Protein AF-A0A957R8F9-F1 (afdb_monomer)

Secondary structure (DSSP, 8-state):
--S-EEEE--GGGHHHHHHHHHHHHHTTSSS--GGG-GGGS-HHHHTGGGT-EEEEEEETTEEEEEEEEEESTT-SSEEEEEEEEE-GGGTTSSHHHHHHHHHHHHHHHTT-SEEEEEEETT-HHHHHHHHHTT-EEEEEEEETTTTEEEEEEEEETTSHHHHHHH---SS-----HHHHTSPPP-PPPPHHHHHHHHT-S-----SS---SSPPPHHHHHHHHHHHTTTTS---SS-HHHHHHHHHHH-TT--GGG----SSHHHHHHHHHHHH--TT-EEEE-SSS-HHHHHHHHHHTPEEEE-PPPTTS--

Mean predicted aligned error: 16.19 Å

Radius of gyration: 27.39 Å; Cα contacts (8 Å, |Δi|>4): 373; chains: 1; bounding box: 54×53×80 Å

pLDDT: mean 86.99, std 13.1, range [36.38, 98.25]

Foldseek 3Di:
DPDKDKDFDDPVCLVVLLCQLVVVVVVVDVDDDCVVVPCSNCVCVNAVVVVWTKIFTQGPVGTFWIKIWADDVPDQQEIEIDSTTGHPVCPPVCVSLVRVVVNVLVCVVSNHQKYKYKDWPVPVVVVVSVVVVVWDWDDWDADPPVGTIMTMTMDGCNDVVCVVVNPPPVVPVPDPPLVVPDDDDDDDDDPVRVCVVVVHPDDDPDPPPDDPDDDDPVVVVVCVVCVVPVVDDDPPAPQVVLCVVCVVVPPPDHSVVDDDDPDPLRVLLVVLVVPDALDAEDEDEPPDDCSNVSSCSSRNHHYHYPYDDPPPDD

Structure (mmCIF, N/CA/C/O backbone):
data_AF-A0A957R8F9-F1
#
_entry.id   AF-A0A957R8F9-F1
#
loop_
_atom_site.group_PDB
_atom_site.id
_atom_site.type_symbol
_atom_site.label_atom_id
_atom_site.label_alt_id
_atom_site.label_comp_id
_atom_site.label_asym_id
_atom_site.label_entity_id
_atom_site.label_seq_id
_atom_site.pdbx_PDB_ins_code
_atom_site.Cartn_x
_atom_site.Cartn_y
_atom_site.Cartn_z
_atom_site.occupancy
_atom_site.B_iso_or_equiv
_atom_site.auth_seq_id
_atom_site.auth_comp_id
_atom_site.auth_asym_id
_atom_site.auth_atom_id
_atom_site.pdbx_PDB_model_num
ATOM 1 N N . MET A 1 1 ? -8.308 -14.468 6.071 1.00 49.56 1 MET A N 1
ATOM 2 C CA . MET A 1 1 ? -8.896 -13.454 6.975 1.00 49.56 1 MET A CA 1
ATOM 3 C C . MET A 1 1 ? -10.402 -13.698 7.128 1.00 49.56 1 MET A C 1
ATOM 5 O O . MET A 1 1 ? -11.184 -12.768 7.006 1.00 49.56 1 MET A O 1
ATOM 9 N N . ASN A 1 2 ? -10.832 -14.941 7.378 1.00 50.41 2 ASN A N 1
ATOM 10 C CA . ASN A 1 2 ? -12.263 -15.264 7.438 1.00 50.41 2 ASN A CA 1
ATOM 11 C C . ASN A 1 2 ? -12.700 -15.337 8.910 1.00 50.41 2 ASN A C 1
ATOM 13 O O . ASN A 1 2 ? -12.101 -16.096 9.668 1.00 50.41 2 ASN A O 1
ATOM 17 N N . ASN A 1 3 ? -13.725 -14.545 9.260 1.00 72.62 3 ASN A N 1
ATOM 18 C CA . ASN A 1 3 ? -14.359 -14.331 10.577 1.00 72.62 3 ASN A CA 1
ATOM 19 C C . ASN A 1 3 ? -13.666 -13.374 11.565 1.00 72.62 3 ASN A C 1
ATOM 21 O O . ASN A 1 3 ? -13.431 -13.733 12.713 1.00 72.62 3 ASN A O 1
ATOM 25 N N . LEU A 1 4 ? -13.417 -12.128 11.157 1.00 87.25 4 LEU A N 1
ATOM 26 C CA . LEU A 1 4 ? -13.228 -11.020 12.104 1.00 87.25 4 LEU A CA 1
ATOM 27 C C . LEU A 1 4 ? -14.436 -10.088 12.035 1.00 87.25 4 LEU A C 1
ATOM 29 O O . LEU A 1 4 ? -14.856 -9.733 10.935 1.00 87.25 4 LEU A O 1
ATOM 33 N N . THR A 1 5 ? -14.979 -9.691 13.185 1.00 93.19 5 THR A N 1
ATOM 34 C CA . THR A 1 5 ? -16.122 -8.764 13.253 1.00 93.19 5 THR A CA 1
ATOM 35 C C . THR A 1 5 ? -15.825 -7.644 14.239 1.00 93.19 5 THR A C 1
ATOM 37 O O . THR A 1 5 ? -15.491 -7.916 15.388 1.00 93.19 5 THR A O 1
ATOM 40 N N . ILE A 1 6 ? -15.966 -6.386 13.812 1.00 94.81 6 ILE A N 1
ATOM 41 C CA . ILE A 1 6 ? -16.013 -5.257 14.748 1.00 94.81 6 ILE A CA 1
ATOM 42 C C . ILE A 1 6 ? -17.456 -5.102 15.208 1.00 94.81 6 ILE A C 1
ATOM 44 O O . ILE A 1 6 ? -18.356 -4.976 14.378 1.00 94.81 6 ILE A O 1
ATOM 48 N N . ARG A 1 7 ? -17.675 -5.131 16.521 1.00 94.81 7 ARG A N 1
ATOM 49 C CA . ARG A 1 7 ? -19.004 -5.003 17.126 1.00 94.81 7 ARG A CA 1
ATOM 50 C C . ARG A 1 7 ? -18.962 -4.157 18.401 1.00 94.81 7 ARG A C 1
ATOM 52 O O . ARG A 1 7 ? -17.889 -4.025 18.997 1.00 94.81 7 ARG A O 1
ATOM 59 N N . PRO A 1 8 ? -20.106 -3.612 18.851 1.00 94.38 8 PRO A N 1
ATOM 60 C CA . PRO A 1 8 ? -20.203 -2.983 20.161 1.00 94.38 8 PRO A CA 1
ATOM 61 C C . PRO A 1 8 ? -19.771 -3.928 21.289 1.00 94.38 8 PRO A C 1
ATOM 63 O O . PRO A 1 8 ? -19.980 -5.146 21.225 1.00 94.38 8 PRO A O 1
ATOM 66 N N . PHE A 1 9 ? -19.173 -3.343 22.321 1.00 95.12 9 PHE A N 1
ATOM 67 C CA . PHE A 1 9 ? -18.853 -4.016 23.572 1.00 95.12 9 PHE A CA 1
ATOM 68 C C . PHE A 1 9 ? -20.117 -4.502 24.287 1.00 95.12 9 PHE A C 1
ATOM 70 O O . PHE A 1 9 ? -21.158 -3.844 24.281 1.00 95.12 9 PHE A O 1
ATOM 77 N N . THR A 1 10 ? -19.994 -5.639 24.962 1.00 92.19 10 THR A N 1
ATOM 78 C CA . THR A 1 10 ? -20.985 -6.181 25.893 1.00 92.19 10 THR A CA 1
ATOM 79 C C . THR A 1 10 ? -20.319 -6.475 27.234 1.00 92.19 10 THR A C 1
ATOM 81 O O . THR A 1 10 ? -19.112 -6.695 27.294 1.00 92.19 10 THR A O 1
ATOM 84 N N . SER A 1 11 ? -21.087 -6.567 28.323 1.00 90.06 11 SER A N 1
ATOM 85 C CA . SER A 1 11 ? -20.528 -6.880 29.650 1.00 90.06 11 SER A CA 1
ATOM 86 C C . SER A 1 11 ? -19.766 -8.215 29.703 1.00 90.06 11 SER A C 1
ATOM 88 O O . SER A 1 11 ? -18.936 -8.401 30.587 1.00 90.06 11 SER A O 1
ATOM 90 N N . ALA A 1 12 ? -20.007 -9.130 28.755 1.00 91.94 12 ALA A N 1
ATOM 91 C CA . ALA A 1 12 ? -19.251 -10.376 28.626 1.00 91.94 12 ALA A CA 1
ATOM 92 C C . ALA A 1 12 ? -17.795 -10.158 28.165 1.00 91.94 12 ALA A C 1
ATOM 94 O O . ALA A 1 12 ? -16.941 -11.001 28.427 1.00 91.94 12 ALA A O 1
ATOM 95 N N . ASP A 1 13 ? -17.498 -9.029 27.517 1.00 94.12 13 ASP A N 1
ATOM 96 C CA . ASP A 1 13 ? -16.169 -8.698 26.996 1.00 94.12 13 ASP A CA 1
ATOM 97 C C . ASP A 1 13 ? -15.273 -8.015 28.053 1.00 94.12 13 ASP A C 1
ATOM 99 O O . ASP A 1 13 ? -14.072 -7.862 27.830 1.00 94.12 13 ASP A O 1
ATOM 103 N N . GLN A 1 14 ? -15.833 -7.616 29.205 1.00 93.75 14 GLN A N 1
ATOM 104 C CA . GLN A 1 14 ? -15.180 -6.798 30.240 1.00 93.75 14 GLN A CA 1
ATOM 105 C C . GLN A 1 14 ? -13.795 -7.324 30.638 1.00 93.75 14 GLN A C 1
ATOM 107 O O . GLN A 1 14 ? -12.809 -6.591 30.578 1.00 93.75 14 GLN A O 1
ATOM 112 N N . THR A 1 15 ? -13.707 -8.603 31.011 1.00 93.69 15 THR A N 1
ATOM 113 C CA . THR A 1 15 ? -12.442 -9.224 31.429 1.00 93.69 15 THR A CA 1
ATOM 114 C C . THR A 1 15 ? -11.432 -9.269 30.283 1.00 93.69 15 THR A C 1
ATOM 116 O O . THR A 1 15 ? -10.284 -8.876 30.466 1.00 93.69 15 THR A O 1
ATOM 119 N N . ALA A 1 16 ? -11.864 -9.676 29.085 1.00 95.75 16 ALA A N 1
ATOM 120 C CA . ALA A 1 16 ? -10.978 -9.822 27.932 1.00 95.75 16 ALA A CA 1
ATOM 121 C C . ALA A 1 16 ? -10.402 -8.476 27.466 1.00 95.75 16 ALA A C 1
ATOM 123 O O . ALA A 1 16 ? -9.224 -8.389 27.123 1.00 95.75 16 ALA A O 1
ATOM 124 N N . VAL A 1 17 ? -11.209 -7.410 27.480 1.00 95.81 17 VAL A N 1
ATOM 125 C CA . VAL A 1 17 ? -10.746 -6.060 27.132 1.00 95.81 17 VAL A CA 1
ATOM 126 C C . VAL A 1 17 ? -9.805 -5.508 28.201 1.00 95.81 17 VAL A C 1
ATOM 128 O O . VAL A 1 17 ? -8.765 -4.948 27.856 1.00 95.81 17 VAL A O 1
ATOM 131 N N . PHE A 1 18 ? -10.126 -5.694 29.485 1.00 92.19 18 PHE A N 1
ATOM 132 C CA . PHE A 1 18 ? -9.253 -5.269 30.579 1.00 92.19 18 PHE A CA 1
ATOM 133 C C . PHE A 1 18 ? -7.862 -5.909 30.468 1.00 92.19 18 PHE A C 1
ATOM 135 O O . PHE A 1 18 ? -6.848 -5.218 30.576 1.00 92.19 18 PHE A O 1
ATOM 142 N N . GLU A 1 19 ? -7.801 -7.215 30.206 1.00 91.88 19 GLU A N 1
ATOM 143 C CA . GLU A 1 19 ? -6.542 -7.937 30.005 1.00 91.88 19 GLU A CA 1
ATOM 144 C C . GLU A 1 19 ? -5.806 -7.470 28.744 1.00 91.88 19 GLU A C 1
ATOM 146 O O . GLU A 1 19 ? -4.603 -7.216 28.799 1.00 91.88 19 GLU A O 1
ATOM 151 N N . LEU A 1 20 ? -6.520 -7.295 27.626 1.00 93.44 20 LEU A N 1
ATOM 152 C CA . LEU A 1 20 ? -5.958 -6.831 26.356 1.00 93.44 20 LEU A CA 1
ATOM 153 C C . LEU A 1 20 ? -5.260 -5.471 26.494 1.00 93.44 20 LEU A C 1
ATOM 155 O O . LEU A 1 20 ? -4.114 -5.316 26.065 1.00 93.44 20 LEU A O 1
ATOM 159 N N . VAL A 1 21 ? -5.948 -4.486 27.075 1.00 90.25 21 VAL A N 1
ATOM 160 C CA . VAL A 1 21 ? -5.424 -3.119 27.192 1.00 90.25 21 VAL A CA 1
ATOM 161 C C . VAL A 1 21 ? -4.256 -3.079 28.180 1.00 90.25 21 VAL A C 1
ATOM 163 O O . VAL A 1 21 ? -3.216 -2.497 27.871 1.00 90.25 21 VAL A O 1
ATOM 166 N N . ASN A 1 22 ? -4.366 -3.761 29.325 1.00 86.81 22 ASN A N 1
ATOM 167 C CA . ASN A 1 22 ? -3.279 -3.811 30.306 1.00 86.81 22 ASN A CA 1
ATOM 168 C C . ASN A 1 22 ? -2.051 -4.573 29.796 1.00 86.81 22 ASN A C 1
ATOM 170 O O . ASN A 1 22 ? -0.929 -4.166 30.090 1.00 86.81 22 ASN A O 1
ATOM 174 N N . ALA A 1 23 ? -2.226 -5.631 28.998 1.00 85.81 23 ALA A N 1
ATOM 175 C CA . ALA A 1 23 ? -1.108 -6.317 28.354 1.00 85.81 23 ALA A CA 1
ATOM 176 C C . ALA A 1 23 ? -0.367 -5.390 27.375 1.00 85.81 23 ALA A C 1
ATOM 178 O O . ALA A 1 23 ? 0.863 -5.369 27.364 1.00 85.81 23 ALA A O 1
ATOM 179 N N . GLY A 1 24 ? -1.099 -4.581 26.600 1.00 80.44 24 GLY A N 1
ATOM 180 C CA . GLY A 1 24 ? -0.510 -3.568 25.718 1.00 80.44 24 GLY A CA 1
ATOM 181 C C . GLY A 1 24 ? 0.260 -2.485 26.482 1.00 80.44 24 GLY A C 1
ATOM 182 O O . GLY A 1 24 ? 1.358 -2.105 26.075 1.00 80.44 24 GLY A O 1
ATOM 183 N N . LEU A 1 25 ? -0.274 -2.031 27.620 1.00 77.12 25 LEU A N 1
ATOM 184 C CA . LEU A 1 25 ? 0.410 -1.085 28.506 1.00 77.12 25 LEU A CA 1
ATOM 185 C C . LEU A 1 25 ? 1.650 -1.710 29.170 1.00 77.12 25 LEU A C 1
ATOM 187 O O . LEU A 1 25 ? 2.687 -1.060 29.255 1.00 77.12 25 LEU A O 1
ATOM 191 N N . GLY A 1 26 ? 1.580 -2.977 29.586 1.00 67.56 26 GLY A N 1
ATOM 192 C CA . GLY A 1 26 ? 2.671 -3.691 30.264 1.00 67.56 26 GLY A CA 1
ATOM 193 C C . GLY A 1 26 ? 3.865 -4.032 29.376 1.00 67.56 26 GLY A C 1
ATOM 194 O O . GLY A 1 26 ? 4.969 -4.218 29.874 1.00 67.56 26 GLY A O 1
ATOM 195 N N . GLN A 1 27 ? 3.679 -4.067 28.056 1.00 65.81 27 GLN A N 1
ATOM 196 C CA . GLN A 1 27 ? 4.791 -4.154 27.104 1.00 65.81 27 GLN A CA 1
ATOM 197 C C . GLN A 1 27 ? 5.578 -2.844 26.983 1.00 65.81 27 GLN A C 1
ATOM 199 O O . GLN A 1 27 ? 6.717 -2.854 26.526 1.00 65.81 27 GLN A O 1
ATOM 204 N N . ARG A 1 28 ? 4.962 -1.718 27.355 1.00 65.38 28 ARG A N 1
ATOM 205 C CA . ARG A 1 28 ? 5.507 -0.367 27.161 1.00 65.38 28 ARG A CA 1
ATOM 206 C C . ARG A 1 28 ? 5.966 0.293 28.459 1.00 65.38 28 ARG A C 1
ATOM 208 O O . ARG A 1 28 ? 6.852 1.138 28.414 1.00 65.38 28 ARG A O 1
ATOM 215 N N . PHE A 1 29 ? 5.405 -0.109 29.594 1.00 63.41 29 PHE A N 1
ATOM 216 C CA . PHE A 1 29 ? 5.795 0.345 30.925 1.00 63.41 29 PHE A CA 1
ATOM 217 C C . PHE A 1 29 ? 6.203 -0.862 31.771 1.00 63.41 29 PHE A C 1
ATOM 219 O O . PHE A 1 29 ? 5.460 -1.836 31.833 1.00 63.41 29 PHE A O 1
ATOM 226 N N . GLU A 1 30 ? 7.347 -0.799 32.462 1.00 54.19 30 GLU A N 1
ATOM 227 C CA . GLU A 1 30 ? 7.857 -1.927 33.268 1.00 54.19 30 GLU A CA 1
ATOM 228 C C . GLU A 1 30 ? 6.859 -2.401 34.344 1.00 54.19 30 GLU A C 1
ATOM 230 O O . GLU A 1 30 ? 6.868 -3.577 34.712 1.00 54.19 30 GLU A O 1
ATOM 235 N N . LYS A 1 31 ? 5.982 -1.503 34.829 1.00 60.09 31 LYS A N 1
ATOM 236 C CA . LYS A 1 31 ? 4.830 -1.796 35.702 1.00 60.09 31 LYS A CA 1
ATOM 237 C C . LYS A 1 31 ? 3.704 -0.773 35.478 1.00 60.09 31 LYS A C 1
ATOM 239 O O . LYS A 1 31 ? 3.722 0.274 36.125 1.00 60.09 31 LYS A O 1
ATOM 244 N N . PRO A 1 32 ? 2.731 -1.025 34.588 1.00 65.06 32 PRO A N 1
ATOM 245 C CA . PRO A 1 32 ? 1.571 -0.152 34.479 1.00 65.06 32 PRO A CA 1
ATOM 246 C C . PRO A 1 32 ? 0.750 -0.286 35.765 1.00 65.06 32 PRO A C 1
ATOM 248 O O . PRO A 1 32 ? 0.332 -1.386 36.121 1.00 65.06 32 PRO A O 1
ATOM 251 N N . ASP A 1 33 ? 0.548 0.814 36.484 1.00 70.69 33 ASP A N 1
ATOM 252 C CA . ASP A 1 33 ? -0.381 0.847 37.611 1.00 70.69 33 ASP A CA 1
ATOM 253 C C . ASP A 1 33 ? -1.812 0.980 37.049 1.00 70.69 33 ASP A C 1
ATOM 255 O O . ASP A 1 33 ? -2.133 1.997 36.421 1.00 70.69 33 ASP A O 1
ATOM 259 N N . PRO A 1 34 ? -2.682 -0.035 37.230 1.00 70.81 34 PRO A N 1
ATOM 260 C CA . PRO A 1 34 ? -4.039 -0.018 36.688 1.00 70.81 34 PRO A CA 1
ATOM 261 C C . PRO A 1 34 ? -4.895 1.142 37.212 1.00 70.81 34 PRO A C 1
ATOM 263 O O . PRO A 1 34 ? -5.881 1.503 36.574 1.00 70.81 34 PRO A O 1
ATOM 266 N N . SER A 1 35 ? -4.522 1.759 38.340 1.00 73.69 35 SER A N 1
ATOM 267 C CA . SER A 1 35 ? -5.231 2.918 38.893 1.00 73.69 35 SER A CA 1
ATOM 268 C C . SER A 1 35 ? -5.176 4.157 37.990 1.00 73.69 35 SER A C 1
ATOM 270 O O . SER A 1 35 ? -6.061 5.005 38.084 1.00 73.69 35 SER A O 1
ATOM 272 N N . PHE A 1 36 ? -4.214 4.235 37.059 1.00 75.06 36 PHE A N 1
ATOM 273 C CA . PHE A 1 36 ? -4.164 5.288 36.037 1.00 75.06 36 PHE A CA 1
ATOM 274 C C . PHE A 1 36 ? -5.169 5.091 34.894 1.00 75.06 36 PHE A C 1
ATOM 276 O O . PHE A 1 36 ? -5.337 5.990 34.073 1.00 75.06 36 PHE A O 1
ATOM 283 N N . ASN A 1 37 ? -5.845 3.940 34.822 1.00 83.38 37 ASN A N 1
ATOM 284 C CA . ASN A 1 37 ? -6.858 3.646 33.804 1.00 83.38 37 ASN A CA 1
ATOM 285 C C . ASN A 1 37 ? -8.162 3.176 34.471 1.00 83.38 37 ASN A C 1
ATOM 287 O O . ASN A 1 37 ? -8.597 2.039 34.258 1.00 83.38 37 ASN A O 1
ATOM 291 N N . PRO A 1 38 ? -8.777 4.023 35.323 1.00 86.44 38 PRO A N 1
ATOM 292 C CA . PRO A 1 38 ? -9.938 3.634 36.116 1.00 86.44 38 PRO A CA 1
ATOM 293 C C . PRO A 1 38 ? -11.157 3.284 35.248 1.00 86.44 38 PRO A C 1
ATOM 295 O O . PRO A 1 38 ? -12.005 2.492 35.655 1.00 86.44 38 PRO A O 1
ATOM 298 N N . ASP A 1 39 ? -11.205 3.831 34.035 1.00 89.56 39 ASP A N 1
ATOM 299 C CA . ASP A 1 39 ? -12.213 3.571 33.009 1.00 89.56 39 ASP A CA 1
ATOM 300 C C . ASP A 1 39 ? -12.283 2.100 32.573 1.00 89.56 39 ASP A C 1
ATOM 302 O O . ASP A 1 39 ? -13.323 1.631 32.114 1.00 89.56 39 ASP A O 1
ATOM 306 N N . LEU A 1 40 ? -11.194 1.344 32.737 1.00 90.94 40 LEU A N 1
ATOM 307 C CA . LEU A 1 40 ? -11.151 -0.057 32.332 1.00 90.94 40 LEU A CA 1
ATOM 308 C C . LEU A 1 40 ? -11.802 -0.992 33.354 1.00 90.94 40 LEU A C 1
ATOM 310 O O . LEU A 1 40 ? -12.146 -2.111 32.983 1.00 90.94 40 LEU A O 1
ATOM 314 N N . PHE A 1 41 ? -11.985 -0.582 34.616 1.00 89.75 41 PHE A N 1
ATOM 315 C CA . PHE A 1 41 ? -12.611 -1.443 35.631 1.00 89.75 41 PHE A CA 1
ATOM 316 C C . PHE A 1 41 ? -14.108 -1.657 35.386 1.00 89.75 41 PHE A C 1
ATOM 318 O O . PHE A 1 41 ? -14.633 -2.710 35.746 1.00 89.75 41 PHE A O 1
ATOM 325 N N . ASP A 1 42 ? -14.775 -0.686 34.761 1.00 90.69 42 ASP A N 1
ATOM 326 C CA . ASP A 1 42 ? -16.181 -0.774 34.370 1.00 90.69 42 ASP A CA 1
ATOM 327 C C . ASP A 1 42 ? -16.409 -0.015 33.056 1.00 90.69 42 ASP A C 1
ATOM 329 O O . ASP A 1 42 ? -16.814 1.148 33.031 1.00 90.69 42 ASP A O 1
ATOM 333 N N . ILE A 1 43 ? -16.148 -0.695 31.938 1.00 92.81 43 ILE A N 1
ATOM 334 C CA . ILE A 1 43 ? -16.233 -0.101 30.596 1.00 92.81 43 ILE A CA 1
ATOM 335 C C . ILE A 1 43 ? -17.671 0.317 30.283 1.00 92.81 43 ILE A C 1
ATOM 337 O O . ILE A 1 43 ? -17.907 1.330 29.621 1.00 92.81 43 ILE A O 1
ATOM 341 N N . TYR A 1 44 ? -18.652 -0.447 30.768 1.00 91.19 44 TYR A N 1
ATOM 342 C CA . TYR A 1 44 ? -20.049 -0.097 30.564 1.00 91.19 44 TYR A CA 1
ATOM 343 C C . TYR A 1 44 ? -20.377 1.228 31.255 1.00 91.19 44 TYR A C 1
ATOM 345 O O . TYR A 1 44 ? -20.922 2.122 30.611 1.00 91.19 44 TYR A O 1
ATOM 353 N N . ALA A 1 45 ? -20.027 1.386 32.534 1.00 88.56 45 ALA A N 1
ATOM 354 C CA . ALA A 1 45 ? -20.299 2.616 33.273 1.00 88.56 45 ALA A CA 1
ATOM 355 C C . ALA A 1 45 ? -19.481 3.813 32.765 1.00 88.56 45 ALA A C 1
ATOM 357 O O . ALA A 1 45 ? -19.983 4.939 32.757 1.00 88.56 45 ALA A O 1
ATOM 358 N N . SER A 1 46 ? -18.235 3.584 32.344 1.00 92.44 46 SER A N 1
ATOM 359 C CA . SER A 1 46 ? -17.332 4.648 31.897 1.00 92.44 46 SER A CA 1
ATOM 360 C C . SER A 1 46 ? -17.616 5.154 30.487 1.00 92.44 46 SER A C 1
ATOM 362 O O . SER A 1 46 ? -17.352 6.322 30.227 1.00 92.44 46 SER A O 1
ATOM 364 N N . TYR A 1 47 ? -18.169 4.317 29.606 1.00 93.69 47 TYR A N 1
ATOM 365 C CA . TYR A 1 47 ? -18.418 4.682 28.210 1.00 93.69 47 TYR A CA 1
ATOM 366 C C . TYR A 1 47 ? -19.902 4.576 27.848 1.00 93.69 47 TYR A C 1
ATOM 368 O O . TYR A 1 47 ? -20.571 5.569 27.574 1.00 93.69 47 TYR A O 1
ATOM 376 N N . ILE A 1 48 ? -20.456 3.366 27.892 1.00 90.81 48 ILE A N 1
ATOM 377 C CA . ILE A 1 48 ? -21.778 3.084 27.311 1.00 90.81 48 ILE A CA 1
ATOM 378 C C . ILE A 1 48 ? -22.896 3.806 28.069 1.00 90.81 48 ILE A C 1
ATOM 380 O O . ILE A 1 48 ? -23.784 4.397 27.456 1.00 90.81 48 ILE A O 1
ATOM 384 N N . ALA A 1 49 ? -22.847 3.808 29.401 1.00 87.69 49 ALA A N 1
ATOM 385 C CA . ALA A 1 49 ? -23.830 4.492 30.238 1.00 87.69 49 ALA A CA 1
ATOM 386 C C . ALA A 1 49 ? -23.793 6.024 30.079 1.00 87.69 49 ALA A C 1
ATOM 388 O O . ALA A 1 49 ? -24.789 6.681 30.379 1.00 87.69 49 ALA A O 1
ATOM 389 N N . GLN A 1 50 ? -22.678 6.579 29.590 1.00 88.12 50 GLN A N 1
ATOM 390 C CA . GLN A 1 50 ? -22.512 8.009 29.310 1.00 88.12 50 GLN A CA 1
ATOM 391 C C . GLN A 1 50 ? -22.986 8.402 27.904 1.00 88.12 50 GLN A C 1
ATOM 393 O O . GLN A 1 50 ? -23.010 9.584 27.570 1.00 88.12 50 GLN A O 1
ATOM 398 N N . GLY A 1 51 ? -23.392 7.425 27.083 1.00 89.75 51 GLY A N 1
ATOM 399 C CA . GLY A 1 51 ? -23.738 7.643 25.679 1.00 89.75 51 GLY A CA 1
ATOM 400 C C . GLY A 1 51 ? -22.535 7.620 24.734 1.00 89.75 51 GLY A C 1
ATOM 401 O O . GLY A 1 51 ? -22.683 8.001 23.576 1.00 89.75 51 GLY A O 1
ATOM 402 N N . ASP A 1 52 ? -21.370 7.168 25.204 1.00 95.25 52 ASP A N 1
ATOM 403 C CA . ASP A 1 52 ? -20.187 6.950 24.377 1.00 95.25 52 ASP A CA 1
ATOM 404 C C . ASP A 1 52 ? -20.157 5.527 23.799 1.00 95.25 52 ASP A C 1
ATOM 406 O O . ASP A 1 52 ? -20.916 4.633 24.191 1.00 95.25 52 ASP A O 1
ATOM 410 N N . TRP A 1 53 ? -19.238 5.290 22.865 1.00 97.06 53 TRP A N 1
ATOM 411 C CA . TRP A 1 53 ? -19.123 4.019 22.162 1.00 97.06 53 TRP A CA 1
ATOM 412 C C . TRP A 1 53 ? -17.834 3.301 22.520 1.00 97.06 53 TRP A C 1
ATOM 414 O O . TRP A 1 53 ? -16.746 3.867 22.451 1.00 97.06 53 TRP A O 1
ATOM 424 N N . PHE A 1 54 ? -17.953 2.007 22.796 1.00 98.06 54 PHE A N 1
ATOM 425 C CA . PHE A 1 54 ? -16.821 1.104 22.935 1.00 98.06 54 PHE A CA 1
ATOM 426 C C . PHE A 1 54 ? -17.029 -0.091 22.008 1.00 98.06 54 PHE A C 1
ATOM 428 O O . PHE A 1 54 ? -18.109 -0.689 21.984 1.00 98.06 54 PHE A O 1
ATOM 435 N N . VAL A 1 55 ? -16.010 -0.434 21.224 1.00 97.56 55 VAL A N 1
ATOM 436 C CA . VAL A 1 55 ? -16.068 -1.520 20.242 1.00 97.56 55 VAL A CA 1
ATOM 437 C C . VAL A 1 55 ? -14.942 -2.513 20.458 1.00 97.56 55 VAL A C 1
ATOM 439 O O . VAL A 1 55 ? -13.857 -2.173 20.935 1.00 97.56 55 VAL A O 1
ATOM 442 N N . VAL A 1 56 ? -15.203 -3.753 20.064 1.00 97.69 56 VAL A N 1
ATOM 443 C CA . VAL A 1 56 ? -14.254 -4.860 20.138 1.00 97.69 56 VAL A CA 1
ATOM 444 C C . VAL A 1 56 ? -14.112 -5.529 18.777 1.00 97.69 56 VAL A C 1
ATOM 446 O O . VAL A 1 56 ? -15.054 -5.562 17.982 1.00 97.69 56 VAL A O 1
ATOM 449 N N . VAL A 1 57 ? -12.924 -6.066 18.511 1.00 97.31 57 VAL A N 1
ATOM 450 C CA . VAL A 1 57 ? -12.652 -6.944 17.371 1.00 97.31 57 VAL A CA 1
ATOM 451 C C . VAL A 1 57 ? -12.805 -8.380 17.847 1.00 97.31 57 VAL A C 1
ATOM 453 O O . VAL A 1 57 ? -11.94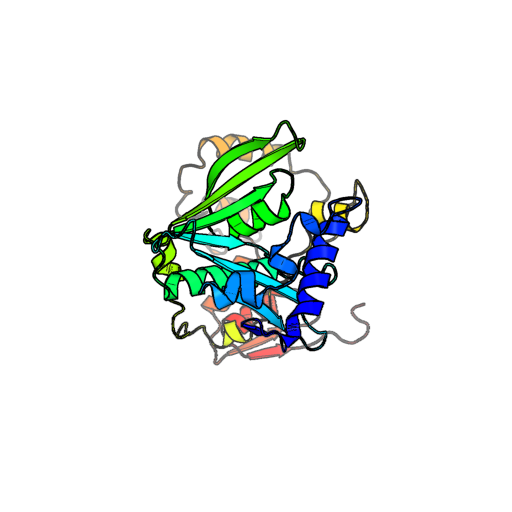3 -8.904 18.557 1.00 97.31 57 VAL A O 1
ATOM 456 N N . ASP A 1 58 ? -13.913 -8.995 17.459 1.00 93.12 58 ASP A N 1
ATOM 457 C CA . ASP A 1 58 ? -14.254 -10.370 17.791 1.00 93.12 58 ASP A CA 1
ATOM 458 C C . ASP A 1 58 ? -13.674 -11.345 16.760 1.00 93.12 58 ASP A C 1
ATOM 460 O O . ASP A 1 58 ? -13.661 -11.076 15.551 1.00 93.12 58 ASP A O 1
ATOM 464 N N . SER A 1 59 ? -13.186 -12.480 17.250 1.00 92.81 59 SER A N 1
ATOM 465 C CA . SER A 1 59 ? -12.565 -13.534 16.458 1.00 92.81 59 SER A CA 1
ATOM 466 C C . SER A 1 59 ? -12.820 -14.908 17.088 1.00 92.81 59 SER A C 1
ATOM 468 O O . SER A 1 59 ? -13.080 -15.001 18.288 1.00 92.81 59 SER A O 1
ATOM 470 N N . PRO A 1 60 ? -12.625 -16.014 16.345 1.00 88.62 60 PRO A N 1
ATOM 471 C CA . PRO A 1 60 ? -12.665 -17.360 16.919 1.00 88.62 60 PRO A CA 1
ATOM 472 C C . PRO A 1 60 ? -11.672 -17.594 18.073 1.00 88.62 60 PRO A C 1
ATOM 474 O O . PRO A 1 60 ? -11.811 -18.566 18.806 1.00 88.62 60 PRO A O 1
ATOM 477 N N . GLN A 1 61 ? -10.661 -16.731 18.226 1.00 88.19 61 GLN A N 1
ATOM 478 C CA . GLN A 1 61 ? -9.652 -16.785 19.288 1.00 88.19 61 GLN A CA 1
ATOM 479 C C . GLN A 1 61 ? -9.952 -15.811 20.444 1.00 88.19 61 GLN A C 1
ATOM 481 O O . GLN A 1 61 ? -9.057 -15.516 21.239 1.00 88.19 61 GLN A O 1
ATOM 486 N N . GLY A 1 62 ? -11.176 -15.278 20.511 1.00 92.75 62 GLY A N 1
ATOM 487 C CA . GLY A 1 62 ? -11.600 -14.260 21.470 1.00 92.75 62 GLY A CA 1
ATOM 488 C C . GLY A 1 62 ? -11.359 -12.831 20.980 1.00 92.75 62 GLY A C 1
ATOM 489 O O . GLY A 1 62 ? -11.146 -12.590 19.787 1.00 92.75 62 GLY A O 1
ATOM 490 N N . ILE A 1 63 ? -11.389 -11.879 21.915 1.00 96.56 63 ILE A N 1
ATOM 491 C CA . ILE A 1 63 ? -11.199 -10.455 21.624 1.00 96.56 63 ILE A CA 1
ATOM 492 C C . ILE A 1 63 ? -9.732 -10.178 21.293 1.00 96.56 63 ILE A C 1
ATOM 494 O O . ILE A 1 63 ? -8.837 -10.437 22.098 1.00 96.56 63 ILE A O 1
ATOM 498 N N . ILE A 1 64 ? -9.487 -9.643 20.097 1.00 96.44 64 ILE A N 1
ATOM 499 C CA . ILE A 1 64 ? -8.129 -9.374 19.589 1.00 96.44 64 ILE A CA 1
ATOM 500 C C . ILE A 1 64 ? -7.820 -7.887 19.409 1.00 96.44 64 ILE A C 1
ATOM 502 O O . ILE A 1 64 ? -6.701 -7.522 19.050 1.00 96.44 64 ILE A O 1
ATOM 506 N N . GLY A 1 65 ? -8.796 -7.020 19.648 1.00 97.00 65 GLY A N 1
ATOM 507 C CA . GLY A 1 65 ? -8.635 -5.580 19.535 1.00 97.00 65 GLY A CA 1
ATOM 508 C C . GLY A 1 65 ? -9.808 -4.831 20.148 1.00 97.00 65 GLY A C 1
ATOM 509 O O . GLY A 1 65 ? -10.888 -5.398 20.316 1.00 97.00 65 GLY A O 1
ATOM 510 N N . CYS A 1 66 ? -9.606 -3.560 20.463 1.00 97.81 66 CYS A N 1
ATOM 511 C CA . CYS A 1 66 ? -10.655 -2.668 20.941 1.00 97.81 66 CYS A CA 1
ATOM 512 C C . CYS A 1 66 ? -10.364 -1.210 20.587 1.00 97.81 66 CYS A C 1
ATOM 514 O O . CYS A 1 66 ? -9.242 -0.862 20.215 1.00 97.81 66 CYS A O 1
ATOM 516 N N . GLY A 1 67 ? -11.380 -0.366 20.729 1.00 97.81 67 GLY A N 1
ATOM 517 C CA . GLY A 1 67 ? -11.272 1.085 20.663 1.00 97.81 67 GLY A CA 1
ATOM 518 C C . GLY A 1 67 ? -12.555 1.743 21.158 1.00 97.81 67 GLY A C 1
ATOM 519 O O . GLY A 1 67 ? -13.604 1.101 21.204 1.00 97.81 67 GLY A O 1
ATOM 520 N N . ALA A 1 68 ? -12.477 3.017 21.522 1.00 97.81 68 ALA A N 1
ATOM 521 C CA . ALA A 1 68 ? -13.621 3.793 21.975 1.00 97.81 68 ALA A CA 1
ATOM 522 C C . ALA A 1 68 ? -13.701 5.141 21.256 1.00 97.81 68 ALA A C 1
ATOM 524 O O . ALA A 1 68 ? -12.679 5.724 20.884 1.00 97.81 68 ALA A O 1
ATOM 525 N N . LEU A 1 69 ? -14.928 5.624 21.082 1.00 97.56 69 LEU A N 1
ATOM 526 C CA . LEU A 1 69 ? -15.247 6.971 20.629 1.00 97.56 69 LEU A CA 1
ATOM 527 C C . LEU A 1 69 ? -16.035 7.648 21.748 1.00 97.56 69 LEU A C 1
ATOM 529 O O . LEU A 1 69 ? -17.087 7.142 22.135 1.00 97.56 69 LEU A O 1
ATOM 533 N N . ILE A 1 70 ? -15.524 8.765 22.251 1.00 96.44 70 ILE A N 1
ATOM 534 C CA . ILE A 1 70 ? -16.145 9.517 23.344 1.00 96.44 70 ILE A CA 1
ATOM 535 C C . ILE A 1 70 ? -16.483 10.935 22.919 1.00 96.44 70 ILE A C 1
ATOM 537 O O . ILE A 1 70 ? -15.822 11.495 22.041 1.00 96.44 70 ILE A O 1
ATOM 541 N N . HIS A 1 71 ? -17.471 11.538 23.568 1.00 94.69 71 HIS A N 1
ATOM 542 C CA . HIS A 1 71 ? -17.726 12.967 23.441 1.00 94.69 71 HIS A CA 1
ATOM 543 C C . HIS A 1 71 ? -16.575 13.767 24.051 1.00 94.69 71 HIS A C 1
ATOM 545 O O . HIS A 1 71 ? -16.164 13.547 25.192 1.00 94.69 71 HIS A O 1
ATOM 551 N N . GLU A 1 72 ? -16.072 14.749 23.310 1.00 92.81 72 GLU A N 1
ATOM 552 C CA . GLU A 1 72 ? -14.982 15.582 23.792 1.00 92.81 72 GLU A CA 1
ATOM 553 C C . GLU A 1 72 ? -15.504 16.647 24.757 1.00 92.81 72 GLU A C 1
ATOM 555 O O . GLU A 1 72 ? -16.081 17.646 24.327 1.00 92.81 72 GLU A O 1
ATOM 560 N N . ASN A 1 73 ? -15.262 16.475 26.060 1.00 84.44 73 ASN A N 1
ATOM 561 C CA . ASN A 1 73 ? -15.600 17.465 27.092 1.00 84.44 73 ASN A CA 1
ATOM 562 C C . ASN A 1 73 ? -17.062 17.964 27.017 1.00 84.44 73 ASN A C 1
ATOM 564 O O . ASN A 1 73 ? -17.341 19.148 27.212 1.00 84.44 73 ASN A O 1
ATOM 568 N N . GLY A 1 74 ? -18.002 17.069 26.690 1.00 72.44 74 GLY A N 1
ATOM 569 C CA . GLY A 1 74 ? -19.427 17.395 26.556 1.00 72.44 74 GLY A CA 1
ATOM 570 C C . GLY A 1 74 ? -19.790 18.227 25.319 1.00 72.44 74 GLY A C 1
ATOM 571 O O . GLY A 1 74 ? -20.922 18.699 25.214 1.00 72.44 74 GLY A O 1
ATOM 572 N N . ARG A 1 75 ? -18.858 18.419 24.377 1.00 82.06 75 ARG A N 1
ATOM 573 C CA . ARG A 1 75 ? -19.142 19.025 23.074 1.00 82.06 75 ARG A CA 1
ATOM 574 C C . ARG A 1 75 ? -19.839 18.015 22.171 1.00 82.06 75 ARG A C 1
ATOM 576 O O . ARG A 1 75 ? -19.372 16.893 22.005 1.00 82.06 75 ARG A O 1
ATOM 583 N N . SER A 1 76 ? -20.952 18.425 21.572 1.00 84.81 76 SER A N 1
ATOM 584 C CA . SER A 1 76 ? -21.737 17.579 20.666 1.00 84.81 76 SER A CA 1
ATOM 585 C C . SER A 1 76 ? -21.175 17.522 19.245 1.00 84.81 76 SER A C 1
ATOM 587 O O . SER A 1 76 ? -21.563 16.661 18.468 1.00 84.81 76 SER A O 1
ATOM 589 N N . ASP A 1 77 ? -20.273 18.434 18.888 1.00 89.69 77 ASP A N 1
ATOM 590 C CA . ASP A 1 77 ? -19.667 18.541 17.563 1.00 89.69 77 ASP A CA 1
ATOM 591 C C . ASP A 1 77 ? -18.275 17.902 17.480 1.00 89.69 77 ASP A C 1
ATOM 593 O O . ASP A 1 77 ? -17.751 17.729 16.379 1.00 89.69 77 ASP A O 1
ATOM 597 N N . ILE A 1 78 ? -17.673 17.513 18.608 1.00 94.75 78 ILE A N 1
ATOM 598 C CA . ILE A 1 78 ? -16.312 16.969 18.640 1.00 94.75 78 ILE A CA 1
ATOM 599 C C . ILE A 1 78 ? -16.283 15.661 19.423 1.00 94.75 78 ILE A C 1
ATOM 601 O O . ILE A 1 78 ? -16.734 15.592 20.564 1.00 94.75 78 ILE A O 1
ATOM 605 N N . ALA A 1 79 ? -15.704 14.637 18.804 1.00 96.94 79 ALA A N 1
ATOM 606 C CA . ALA A 1 79 ? -15.444 13.353 19.435 1.00 96.94 79 ALA A CA 1
ATOM 607 C C . ALA A 1 79 ? -13.943 13.139 19.654 1.00 96.94 79 ALA A C 1
ATOM 609 O O . ALA A 1 79 ? -13.106 13.801 19.037 1.00 96.94 79 ALA A O 1
ATOM 610 N N . ARG A 1 80 ? -13.592 12.167 20.491 1.00 97.44 80 ARG A N 1
ATOM 611 C CA . ARG A 1 80 ? -12.219 11.710 20.702 1.00 97.44 80 ARG A CA 1
ATOM 612 C C . ARG A 1 80 ? -12.134 10.199 20.563 1.00 97.44 80 ARG A C 1
ATOM 614 O O . ARG A 1 80 ? -12.959 9.473 21.112 1.00 97.44 80 ARG A O 1
ATOM 621 N N . ILE A 1 81 ? -11.119 9.723 19.846 1.00 97.62 81 ILE A N 1
ATOM 622 C CA . ILE A 1 81 ? -10.770 8.302 19.817 1.00 97.62 81 ILE A CA 1
ATOM 623 C C . ILE A 1 81 ? -9.830 8.002 20.981 1.00 97.62 81 ILE A C 1
ATOM 625 O O . ILE A 1 81 ? -8.792 8.644 21.134 1.00 97.62 81 ILE A O 1
ATOM 629 N N . VAL A 1 82 ? -10.181 6.997 21.779 1.00 94.88 82 VAL A N 1
ATOM 630 C CA . VAL A 1 82 ? -9.379 6.519 22.911 1.00 94.88 82 VAL A CA 1
ATOM 631 C C . VAL A 1 82 ? -9.297 4.994 22.909 1.00 94.88 82 VAL A C 1
ATOM 633 O O . VAL A 1 82 ? -10.045 4.310 22.212 1.00 94.88 82 VAL A O 1
ATOM 636 N N . ARG A 1 83 ? -8.369 4.442 23.699 1.00 93.56 83 ARG A N 1
ATOM 637 C CA . ARG A 1 83 ? -8.266 2.995 23.983 1.00 93.56 83 ARG A CA 1
ATOM 638 C C . ARG A 1 83 ? -8.141 2.088 22.753 1.00 93.56 83 ARG A C 1
ATOM 640 O O . ARG A 1 83 ? -8.518 0.919 22.808 1.00 93.56 83 ARG A O 1
ATOM 647 N N . VAL A 1 84 ? -7.558 2.589 21.663 1.00 94.88 84 VAL A N 1
ATOM 648 C CA . VAL A 1 84 ? -7.225 1.751 20.505 1.00 94.88 84 VAL A CA 1
ATOM 649 C C . VAL A 1 84 ? -6.096 0.799 20.893 1.00 94.88 84 VAL A C 1
ATOM 651 O O . VAL A 1 84 ? -4.977 1.230 21.154 1.00 94.88 84 VAL A O 1
ATOM 654 N N . SER A 1 85 ? -6.393 -0.498 20.962 1.00 94.38 85 SER A N 1
ATOM 655 C CA . SER A 1 85 ? -5.433 -1.550 21.317 1.00 94.38 85 SER A CA 1
ATOM 656 C C . SER A 1 85 ? -5.633 -2.782 20.442 1.00 94.38 85 SER A C 1
ATOM 658 O O . SER A 1 85 ? -6.755 -3.115 20.067 1.00 94.38 85 SER A O 1
ATOM 660 N N . VAL A 1 86 ? -4.537 -3.471 20.117 1.00 94.44 86 VAL A N 1
ATOM 661 C CA . VAL A 1 86 ? -4.529 -4.720 19.341 1.00 94.44 86 VAL A CA 1
ATOM 662 C C . VAL A 1 86 ? -3.626 -5.723 20.047 1.00 94.44 86 VAL A C 1
ATOM 664 O O . VAL A 1 86 ? -2.529 -5.366 20.488 1.00 94.44 86 VAL A O 1
ATOM 667 N N . ARG A 1 87 ? -4.079 -6.977 20.132 1.00 93.38 87 ARG A N 1
ATOM 668 C CA . ARG A 1 87 ? -3.349 -8.075 20.775 1.00 93.38 87 ARG A CA 1
ATOM 669 C C . ARG A 1 87 ? -1.995 -8.264 20.096 1.00 93.38 87 ARG A C 1
ATOM 671 O O . ARG A 1 87 ? -1.919 -8.224 18.872 1.00 93.38 87 ARG A O 1
ATOM 678 N N . ALA A 1 88 ? -0.929 -8.442 20.873 1.00 90.31 88 ALA A N 1
ATOM 679 C CA . ALA A 1 88 ? 0.446 -8.368 20.369 1.00 90.31 88 ALA A CA 1
ATOM 680 C C . ALA A 1 88 ? 0.762 -9.372 19.245 1.00 90.31 88 ALA A C 1
ATOM 682 O O . ALA A 1 88 ? 1.406 -9.020 18.264 1.00 90.31 88 ALA A O 1
ATOM 683 N N . ASP A 1 89 ? 0.231 -10.590 19.333 1.00 89.88 89 ASP A N 1
ATOM 684 C CA . ASP A 1 89 ? 0.337 -11.635 18.304 1.00 89.88 89 ASP A CA 1
ATOM 685 C C . ASP A 1 89 ? -0.475 -11.334 17.025 1.00 89.88 89 ASP A C 1
ATOM 687 O O . ASP A 1 89 ? -0.329 -12.026 16.019 1.00 89.88 89 ASP A O 1
ATOM 691 N N . GLN A 1 90 ? -1.332 -10.308 17.050 1.00 91.25 90 GLN A N 1
ATOM 692 C CA . GLN A 1 90 ? -2.184 -9.869 15.939 1.00 91.25 90 GLN A CA 1
ATOM 693 C C . GLN A 1 90 ? -1.798 -8.478 15.393 1.00 91.25 90 GLN A C 1
ATOM 695 O O . GLN A 1 90 ? -2.445 -7.954 14.480 1.00 91.25 90 GLN A O 1
ATOM 700 N N . GLN A 1 91 ? -0.740 -7.859 15.926 1.00 88.75 91 GLN A N 1
ATOM 701 C CA . GLN A 1 91 ? -0.227 -6.575 15.443 1.00 88.75 91 GLN A CA 1
ATOM 702 C C . GLN A 1 91 ? 0.439 -6.706 14.062 1.00 88.75 91 GLN A C 1
ATOM 704 O O . GLN A 1 91 ? 0.722 -7.799 13.577 1.00 88.75 91 GLN A O 1
ATOM 709 N N . GLY A 1 92 ? 0.627 -5.576 13.371 1.00 85.44 92 GLY A N 1
ATOM 710 C CA . GLY A 1 92 ? 1.206 -5.543 12.018 1.00 85.44 92 GLY A CA 1
ATOM 711 C C . GLY A 1 92 ? 0.273 -6.017 10.893 1.00 85.44 92 GLY A C 1
ATOM 712 O O . GLY A 1 92 ? 0.635 -5.939 9.725 1.00 85.44 92 GLY A O 1
ATOM 713 N N . GLN A 1 93 ? -0.953 -6.449 11.211 1.00 87.88 93 GLN A N 1
ATOM 714 C CA . GLN A 1 93 ? -1.925 -6.978 10.239 1.00 87.88 93 GLN A CA 1
ATOM 715 C C . GLN A 1 93 ? -2.999 -5.960 9.808 1.00 87.88 93 GLN A C 1
ATOM 717 O O . GLN A 1 93 ? -3.987 -6.314 9.171 1.00 87.88 93 GLN A O 1
ATOM 722 N N . GLY A 1 94 ? -2.842 -4.684 10.177 1.00 89.94 94 GLY A N 1
ATOM 723 C CA . GLY A 1 94 ? -3.782 -3.613 9.820 1.00 89.94 94 GLY A CA 1
ATOM 724 C C . GLY A 1 94 ? -5.017 -3.478 10.723 1.00 89.94 94 GLY A C 1
ATOM 725 O O . GLY A 1 94 ? -5.841 -2.600 10.474 1.00 89.94 94 GLY A O 1
ATOM 726 N N . LEU A 1 95 ? -5.138 -4.267 11.798 1.00 92.19 95 LEU A N 1
ATOM 727 C CA . LEU A 1 95 ? -6.282 -4.204 12.724 1.00 92.19 95 LEU A CA 1
ATOM 728 C C . LEU A 1 95 ? -6.445 -2.839 13.401 1.00 92.19 95 LEU A C 1
ATOM 730 O O . LEU A 1 95 ? -7.565 -2.354 13.510 1.00 92.19 95 LEU A O 1
ATOM 734 N N . GLY A 1 96 ? -5.348 -2.178 13.784 1.00 93.12 96 GLY A N 1
ATOM 735 C CA . GLY A 1 96 ? -5.417 -0.825 14.351 1.00 93.12 96 GLY A CA 1
ATOM 736 C C . GLY A 1 96 ? -6.051 0.171 13.377 1.00 93.12 96 GLY A C 1
ATOM 737 O O . GLY A 1 96 ? -6.911 0.955 13.761 1.00 93.12 96 GLY A O 1
ATOM 738 N N . ARG A 1 97 ? -5.706 0.078 12.084 1.00 93.25 97 ARG A N 1
ATOM 739 C CA . ARG A 1 97 ? -6.316 0.903 11.027 1.00 93.25 97 ARG A CA 1
ATOM 740 C C . ARG A 1 97 ? -7.790 0.569 10.843 1.00 93.25 97 ARG A C 1
ATOM 742 O O . ARG A 1 97 ? -8.591 1.480 10.668 1.00 93.25 97 ARG A O 1
ATOM 749 N N . LEU A 1 98 ? -8.145 -0.713 10.899 1.00 93.12 98 LEU A N 1
ATOM 750 C CA . LEU A 1 98 ? -9.530 -1.164 10.800 1.00 93.12 98 LEU A CA 1
ATOM 751 C C . LEU A 1 98 ? -10.391 -0.598 11.945 1.00 93.12 98 LEU A C 1
ATOM 753 O O . LEU A 1 98 ? -11.464 -0.062 11.682 1.00 93.12 98 LEU A O 1
ATOM 757 N N . ILE A 1 99 ? -9.897 -0.659 13.188 1.00 96.31 99 ILE A N 1
ATOM 758 C CA . ILE A 1 99 ? -10.565 -0.097 14.373 1.00 96.31 99 ILE A CA 1
ATOM 759 C C . ILE A 1 99 ? -10.713 1.421 14.231 1.00 96.31 99 ILE A C 1
ATOM 761 O O . ILE A 1 99 ? -11.823 1.935 14.342 1.00 96.31 99 ILE A O 1
ATOM 765 N N . SER A 1 100 ? -9.628 2.140 13.923 1.00 96.06 100 SER A N 1
ATOM 766 C CA . SER A 1 100 ? -9.678 3.597 13.760 1.00 96.06 100 SER A CA 1
ATOM 767 C C . SER A 1 100 ? -10.646 4.015 12.654 1.00 96.06 100 SER A C 1
ATOM 769 O O . SER A 1 100 ? -11.427 4.939 12.849 1.00 96.06 100 SER A O 1
ATOM 771 N N . GLN A 1 101 ? -10.667 3.315 11.515 1.00 94.56 101 GLN A N 1
ATOM 772 C CA . GLN A 1 101 ? -11.601 3.621 10.430 1.00 94.56 101 GLN A CA 1
ATOM 773 C C . GLN A 1 101 ? -13.058 3.355 10.822 1.00 94.56 101 GLN A C 1
ATOM 775 O O . GLN A 1 101 ? -13.931 4.142 10.462 1.00 94.56 101 GLN A O 1
ATOM 780 N N . TYR A 1 102 ? -13.322 2.288 11.581 1.00 94.88 102 TYR A N 1
ATOM 781 C CA . TYR A 1 102 ? -14.654 2.025 12.120 1.00 94.88 102 TYR A CA 1
ATOM 782 C C . TYR A 1 102 ? -15.119 3.172 13.026 1.00 94.88 102 TYR A C 1
ATOM 784 O O . TYR A 1 102 ? -16.227 3.674 12.858 1.00 94.88 102 TYR A O 1
ATOM 792 N N . LEU A 1 103 ? -14.263 3.634 13.944 1.00 97.19 103 LEU A N 1
ATOM 793 C CA . LEU A 1 103 ? -14.589 4.737 14.855 1.00 97.19 103 LEU A CA 1
ATOM 794 C C . LEU A 1 103 ? -14.776 6.072 14.117 1.00 97.19 103 LEU A C 1
ATOM 796 O O . LEU A 1 103 ? -15.654 6.847 14.483 1.00 97.19 103 LEU A O 1
ATOM 800 N N . ILE A 1 104 ? -14.009 6.327 13.051 1.00 96.06 104 ILE A N 1
ATOM 801 C CA . ILE A 1 104 ? -14.204 7.502 12.185 1.00 96.06 104 ILE A CA 1
ATOM 802 C C . ILE A 1 104 ? -15.576 7.458 11.507 1.00 96.06 104 ILE A C 1
ATOM 804 O O . ILE A 1 104 ? -16.276 8.468 11.485 1.00 96.06 104 ILE A O 1
ATOM 808 N N . ASN A 1 105 ? -15.970 6.304 10.965 1.00 93.25 105 ASN A N 1
ATOM 809 C CA . ASN A 1 105 ? -17.271 6.151 10.316 1.00 93.25 105 ASN A CA 1
ATOM 810 C C . ASN A 1 105 ? -18.410 6.315 11.328 1.00 93.25 105 ASN A C 1
ATOM 812 O O . ASN A 1 105 ? -19.361 7.043 11.067 1.00 93.25 105 ASN A O 1
ATOM 816 N N . LEU A 1 106 ? -18.269 5.715 12.512 1.00 92.88 106 LEU A N 1
ATOM 817 C CA . LEU A 1 106 ? -19.215 5.898 13.606 1.00 92.88 106 LEU A CA 1
ATOM 818 C C . LEU A 1 106 ? -19.352 7.384 13.969 1.00 92.88 106 LEU A C 1
ATOM 820 O O . LEU A 1 106 ? -20.464 7.887 14.074 1.00 92.88 106 LEU A O 1
ATOM 824 N N . ALA A 1 107 ? -18.246 8.123 14.082 1.00 94.88 107 ALA A N 1
ATOM 825 C CA . ALA A 1 107 ? -18.299 9.552 14.375 1.00 94.88 107 ALA A CA 1
ATOM 826 C C . ALA A 1 107 ? -19.026 10.362 13.281 1.00 94.88 107 ALA A C 1
ATOM 828 O O . ALA A 1 107 ? -19.758 11.303 13.582 1.00 94.88 107 ALA A O 1
ATOM 829 N N . GLN A 1 108 ? -18.865 9.981 12.011 1.00 91.69 108 GLN A N 1
ATOM 830 C CA . GLN A 1 108 ? -19.592 10.593 10.893 1.00 91.69 108 GLN A CA 1
ATOM 831 C C . GLN A 1 108 ? -21.094 10.302 10.951 1.00 91.69 108 GLN A C 1
ATOM 833 O O . GLN A 1 108 ? -21.896 11.205 10.720 1.00 91.69 108 GLN A O 1
ATOM 838 N N . GLU A 1 109 ? -21.482 9.065 11.274 1.00 90.62 109 GLU A N 1
ATOM 839 C CA . GLU A 1 109 ? -22.885 8.669 11.451 1.00 90.62 109 GLU A CA 1
ATOM 840 C C . GLU A 1 109 ? -23.550 9.444 12.593 1.00 90.62 109 GLU A C 1
ATOM 842 O O . GLU A 1 109 ? -24.701 9.859 12.467 1.00 90.62 109 GLU A O 1
ATOM 847 N N . GLN A 1 110 ? -22.801 9.710 13.665 1.00 91.31 110 GLN A N 1
ATOM 848 C CA . GLN A 1 110 ? -23.232 10.550 14.787 1.00 91.31 110 GLN A CA 1
ATOM 849 C C . GLN A 1 110 ? -23.111 12.059 14.506 1.00 91.31 110 GLN A C 1
ATOM 851 O O . GLN A 1 110 ? -23.371 12.874 15.385 1.00 91.31 110 GLN A O 1
ATOM 856 N N . GLN A 1 111 ? -22.755 12.448 13.276 1.00 91.69 111 GLN A N 1
ATOM 857 C CA . GLN A 1 111 ? -22.682 13.837 12.811 1.00 91.69 111 GLN A CA 1
ATOM 858 C C . GLN A 1 111 ? -21.671 14.725 13.555 1.00 91.69 111 GLN A C 1
ATOM 860 O O . GLN A 1 111 ? -21.809 15.953 13.551 1.00 91.69 111 GLN A O 1
ATOM 865 N N . PHE A 1 112 ? -20.619 14.140 14.133 1.00 94.50 112 PHE A N 1
ATOM 866 C CA . PHE A 1 112 ? -19.499 14.923 14.644 1.00 94.50 112 PHE A CA 1
ATOM 867 C C . PHE A 1 112 ? -18.807 15.687 13.504 1.00 94.50 112 PHE A C 1
ATOM 869 O O . PHE A 1 112 ? -18.746 15.246 12.354 1.00 94.50 112 PHE A O 1
ATOM 876 N N . GLN A 1 113 ? -18.263 16.854 13.831 1.00 93.19 113 GLN A N 1
ATOM 877 C CA . GLN A 1 113 ? -17.524 17.721 12.916 1.00 93.19 113 GLN A CA 1
ATOM 878 C C . GLN A 1 113 ? -16.018 17.481 12.991 1.00 93.19 113 GLN A C 1
ATOM 880 O O . GLN A 1 113 ? -15.322 17.653 11.991 1.00 93.19 113 GLN A O 1
ATOM 885 N N . GLN A 1 114 ? -15.501 17.068 14.150 1.00 94.56 114 GLN A N 1
ATOM 886 C CA . GLN A 1 114 ? -14.082 16.766 14.328 1.00 94.56 114 GLN A CA 1
ATOM 887 C C . GLN A 1 114 ? -13.874 15.536 15.208 1.00 94.56 114 GLN A C 1
ATOM 889 O O . GLN A 1 114 ? -14.681 15.240 16.089 1.00 94.56 114 GLN A O 1
ATOM 894 N N . ILE A 1 115 ? -12.756 14.849 14.980 1.00 97.25 115 ILE A N 1
ATOM 895 C CA . ILE A 1 115 ? -12.271 13.780 15.851 1.00 97.25 115 ILE A CA 1
ATOM 896 C C . ILE A 1 115 ? -10.880 14.155 16.343 1.00 97.25 115 ILE A C 1
ATOM 898 O O . ILE A 1 115 ? -10.002 14.470 15.538 1.00 97.25 115 ILE A O 1
ATOM 902 N N . LEU A 1 116 ? -10.676 14.089 17.652 1.00 97.00 116 LEU A N 1
ATOM 903 C CA . LEU A 1 116 ? -9.383 14.264 18.296 1.00 97.00 116 LEU A CA 1
ATOM 904 C C . LEU A 1 116 ? -8.761 12.912 18.628 1.00 97.00 116 LEU A C 1
ATOM 906 O O . LEU A 1 116 ? -9.458 11.931 18.902 1.00 97.00 116 LEU A O 1
ATOM 910 N N . VAL A 1 117 ? -7.437 12.871 18.631 1.00 95.56 117 VAL A N 1
ATOM 911 C CA . VAL A 1 117 ? -6.687 11.758 19.196 1.00 95.56 117 VAL A CA 1
ATOM 912 C C . VAL A 1 117 ? -5.376 12.253 19.785 1.00 95.56 117 VAL A C 1
ATOM 914 O O . VAL A 1 117 ? -4.731 13.147 19.240 1.00 95.56 117 VAL A O 1
ATOM 917 N N . GLU A 1 118 ? -4.997 11.652 20.903 1.00 91.25 118 GLU A N 1
ATOM 918 C CA . GLU A 1 118 ? -3.742 11.908 21.598 1.00 91.25 118 GLU A CA 1
ATOM 919 C C . GLU A 1 118 ? -2.878 10.656 21.570 1.00 91.25 118 GLU A C 1
ATOM 921 O O . GLU A 1 118 ? -3.354 9.525 21.712 1.00 91.25 118 GLU A O 1
ATOM 926 N N . THR A 1 119 ? -1.590 10.867 21.346 1.00 88.88 119 THR A N 1
ATOM 927 C CA . THR A 1 119 ? -0.572 9.824 21.408 1.00 88.88 119 THR A CA 1
ATOM 928 C C . THR A 1 119 ? 0.725 10.419 21.930 1.00 88.88 119 THR A C 1
ATOM 930 O O . THR A 1 119 ? 0.898 11.627 21.960 1.00 88.88 119 THR A O 1
ATOM 933 N N . ASN A 1 120 ? 1.672 9.580 22.313 1.00 81.31 120 ASN A N 1
ATOM 934 C CA . ASN A 1 120 ? 3.012 10.013 22.686 1.00 81.31 120 ASN A CA 1
ATOM 935 C C . ASN A 1 120 ? 3.925 10.097 21.441 1.00 81.31 120 ASN A C 1
ATOM 937 O O . ASN A 1 120 ? 3.775 9.300 20.511 1.00 81.31 120 ASN A O 1
ATOM 941 N N . SER A 1 121 ? 4.875 11.035 21.417 1.00 78.12 121 SER A N 1
ATOM 942 C CA . SER A 1 121 ? 5.886 11.203 20.365 1.00 78.12 121 SER A CA 1
ATOM 943 C C . SER A 1 121 ? 6.763 9.972 20.173 1.00 78.12 121 SER A C 1
ATOM 945 O O . SER A 1 121 ? 7.190 9.695 19.056 1.00 78.12 121 SER A O 1
ATOM 947 N N . ASP A 1 122 ? 6.986 9.214 21.243 1.00 77.12 122 ASP A N 1
ATOM 948 C CA . ASP A 1 122 ? 7.785 7.989 21.215 1.00 77.12 122 ASP A CA 1
ATOM 949 C C . ASP A 1 122 ? 6.969 6.786 20.714 1.00 77.12 122 ASP A C 1
ATOM 951 O O . ASP A 1 122 ? 7.483 5.679 20.545 1.00 77.12 122 ASP A O 1
ATOM 955 N N . TRP A 1 123 ? 5.670 6.975 20.454 1.00 77.62 123 TRP A N 1
ATOM 956 C CA . TRP A 1 123 ? 4.772 5.948 19.932 1.00 77.62 123 TRP A CA 1
ATOM 957 C C . TRP A 1 123 ? 4.623 6.081 18.416 1.00 77.62 123 TRP A C 1
ATOM 959 O O . TRP A 1 123 ? 3.528 6.305 17.893 1.00 77.62 123 TRP A O 1
ATOM 969 N N . TYR A 1 124 ? 5.740 5.903 17.705 1.00 79.31 1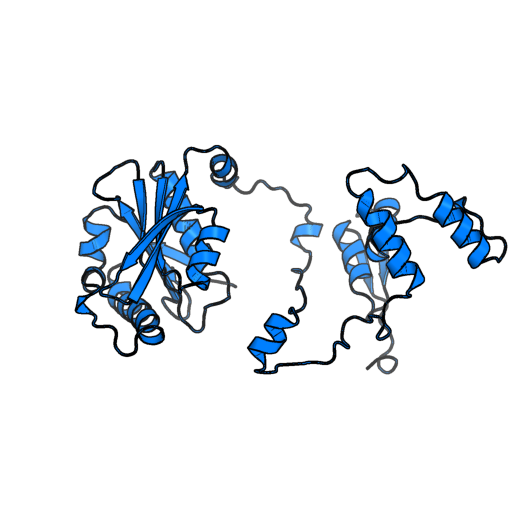24 TYR A N 1
ATOM 970 C CA . TYR A 1 124 ? 5.824 6.027 16.245 1.00 79.31 124 TYR A CA 1
ATOM 971 C C . TYR A 1 124 ? 4.746 5.222 15.499 1.00 79.31 124 TYR A C 1
ATOM 973 O O . TYR A 1 124 ? 4.148 5.737 14.555 1.00 79.31 124 TYR A O 1
ATOM 981 N N . ASP A 1 125 ? 4.429 4.003 15.949 1.00 82.00 125 ASP A N 1
ATOM 982 C CA . ASP A 1 125 ? 3.387 3.169 15.329 1.00 82.00 125 ASP A CA 1
ATOM 983 C C . ASP A 1 125 ? 1.995 3.805 15.409 1.00 82.00 125 ASP A C 1
ATOM 985 O O . ASP A 1 125 ? 1.242 3.785 14.435 1.00 82.00 125 ASP A O 1
ATOM 989 N N . ALA A 1 126 ? 1.649 4.385 16.562 1.00 83.00 126 ALA A N 1
ATOM 990 C CA . ALA A 1 126 ? 0.365 5.044 16.774 1.00 83.00 126 ALA A CA 1
ATOM 991 C C . ALA A 1 126 ? 0.290 6.352 15.975 1.00 83.00 126 ALA A C 1
ATOM 993 O O . ALA A 1 126 ? -0.720 6.627 15.325 1.00 83.00 126 ALA A O 1
ATOM 994 N N . LEU A 1 127 ? 1.386 7.116 15.936 1.00 87.56 127 LEU A N 1
ATOM 995 C CA . LEU A 1 127 ? 1.469 8.334 15.135 1.00 87.56 127 LEU A CA 1
ATOM 996 C C . LEU A 1 127 ? 1.269 8.036 13.640 1.00 87.56 127 LEU A C 1
ATOM 998 O O . LEU A 1 127 ? 0.410 8.640 12.994 1.00 87.56 127 LEU A O 1
ATOM 1002 N N . HIS A 1 128 ? 1.992 7.050 13.100 1.00 88.31 128 HIS A N 1
ATOM 1003 C CA . HIS A 1 128 ? 1.840 6.620 11.709 1.00 88.31 128 HIS A CA 1
ATOM 1004 C C . HIS A 1 128 ? 0.455 6.035 11.420 1.00 88.31 128 HIS A C 1
ATOM 1006 O O . HIS A 1 128 ? -0.107 6.278 10.347 1.00 88.31 128 HIS A O 1
ATOM 1012 N N . LEU A 1 129 ? -0.124 5.291 12.367 1.00 90.50 129 LEU A N 1
ATOM 1013 C CA . LEU A 1 129 ? -1.488 4.785 12.265 1.00 90.50 129 LEU A CA 1
ATOM 1014 C C . LEU A 1 129 ? -2.483 5.933 12.046 1.00 90.50 129 LEU A C 1
ATOM 1016 O O . LEU A 1 129 ? -3.214 5.909 11.049 1.00 90.50 129 LEU A O 1
ATOM 1020 N N . TYR A 1 130 ? -2.493 6.938 12.925 1.00 93.12 130 TYR A N 1
ATOM 1021 C CA . TYR A 1 130 ? -3.447 8.047 12.845 1.00 93.12 130 TYR A CA 1
ATOM 1022 C C . TYR A 1 130 ? -3.211 8.924 11.615 1.00 93.12 130 TYR A C 1
ATOM 1024 O O . TYR A 1 130 ? -4.162 9.220 10.889 1.00 93.12 130 TYR A O 1
ATOM 1032 N N . GLN A 1 131 ? -1.956 9.239 11.289 1.00 91.25 131 GLN A N 1
ATOM 1033 C CA . GLN A 1 131 ? -1.619 9.958 10.055 1.00 91.25 131 GLN A CA 1
ATOM 1034 C C . GLN A 1 131 ? -2.110 9.211 8.806 1.00 91.25 131 GLN A C 1
ATOM 1036 O O . GLN A 1 131 ? -2.681 9.815 7.900 1.00 91.25 131 GLN A O 1
ATOM 1041 N N . SER A 1 132 ? -1.985 7.877 8.771 1.00 88.81 132 SER A N 1
ATOM 1042 C CA . SER A 1 132 ? -2.500 7.070 7.655 1.00 88.81 132 SER A CA 1
ATOM 1043 C C . SER A 1 132 ? -4.032 7.065 7.550 1.00 88.81 132 SER A C 1
ATOM 1045 O O . SER A 1 132 ? -4.574 6.817 6.471 1.00 88.81 132 SER A O 1
ATOM 1047 N N . CYS A 1 133 ? -4.731 7.378 8.646 1.00 89.69 133 CYS A N 1
ATOM 1048 C CA . CYS A 1 133 ? -6.181 7.578 8.678 1.00 89.69 133 CYS A CA 1
ATOM 1049 C C . CYS A 1 133 ? -6.592 9.022 8.326 1.00 89.69 133 CYS A C 1
ATOM 1051 O O . CYS A 1 133 ? -7.781 9.316 8.248 1.00 89.69 133 CYS A O 1
ATOM 1053 N N . GLY A 1 134 ? -5.627 9.910 8.058 1.00 90.94 134 GLY A N 1
ATOM 1054 C CA . GLY A 1 134 ? -5.855 11.298 7.652 1.00 90.94 134 GLY A CA 1
ATOM 1055 C C . GLY A 1 134 ? -5.819 12.316 8.790 1.00 90.94 134 GLY A C 1
ATOM 1056 O O . GLY A 1 134 ? -6.090 13.488 8.535 1.00 90.94 134 GLY A O 1
ATOM 1057 N N . PHE A 1 135 ? -5.502 11.900 10.020 1.00 94.19 135 PHE A N 1
ATOM 1058 C CA . PHE A 1 135 ? -5.314 12.836 11.126 1.00 94.19 135 PHE A CA 1
ATOM 1059 C C . PHE A 1 135 ? -4.085 13.709 10.875 1.00 94.19 135 PHE A C 1
ATOM 1061 O O . PHE A 1 135 ? -3.053 13.234 10.396 1.00 94.19 135 PHE A O 1
ATOM 1068 N N . VAL A 1 136 ? -4.196 14.984 11.232 1.00 92.88 136 VAL A N 1
ATOM 1069 C CA . VAL A 1 136 ? -3.112 15.960 11.128 1.00 92.88 136 VAL A CA 1
ATOM 1070 C C . VAL A 1 136 ? -2.768 16.447 12.525 1.00 92.88 136 VAL A C 1
ATOM 1072 O O . VAL A 1 136 ? -3.654 16.733 13.327 1.00 92.88 136 VAL A O 1
ATOM 1075 N N . GLU A 1 137 ? -1.476 16.517 12.820 1.00 93.12 137 GLU A N 1
ATOM 1076 C CA . GLU A 1 137 ? -0.974 17.089 14.065 1.00 93.12 137 GLU A CA 1
ATOM 1077 C C . GLU A 1 137 ? -1.298 18.587 14.132 1.00 93.12 137 GLU A C 1
ATOM 1079 O O . GLU A 1 137 ? -1.089 19.308 13.153 1.00 93.12 137 GLU A O 1
ATOM 1084 N N . TYR A 1 138 ? -1.810 19.048 15.274 1.00 90.06 138 TYR A N 1
ATOM 1085 C CA . TYR A 1 138 ? -2.083 20.469 15.508 1.00 90.06 138 TYR A CA 1
ATOM 1086 C C . TYR A 1 138 ? -1.398 21.026 16.759 1.00 90.06 138 TYR A C 1
ATOM 1088 O O . TYR A 1 138 ? -1.294 22.246 16.868 1.00 90.06 138 TYR A O 1
ATOM 1096 N N . ASP A 1 139 ? -0.940 20.168 17.678 1.00 90.88 139 ASP A N 1
ATOM 1097 C CA . ASP A 1 139 ? -0.249 20.598 18.894 1.00 90.88 139 ASP A CA 1
ATOM 1098 C C . ASP A 1 139 ? 0.685 19.513 19.461 1.00 90.88 139 ASP A C 1
ATOM 1100 O O . ASP A 1 139 ? 0.529 18.318 19.173 1.00 90.88 139 ASP A O 1
ATOM 1104 N N . ARG A 1 140 ? 1.641 19.934 20.297 1.00 91.81 140 ARG A N 1
ATOM 1105 C CA . ARG A 1 140 ? 2.513 19.067 21.099 1.00 91.81 140 ARG A CA 1
ATOM 1106 C C . ARG A 1 140 ? 2.712 19.628 22.503 1.00 91.81 140 ARG A C 1
ATOM 1108 O O . ARG A 1 140 ? 3.189 20.751 22.655 1.00 91.81 140 ARG A O 1
ATOM 1115 N N . THR A 1 141 ? 2.494 18.791 23.513 1.00 86.62 141 THR A N 1
ATOM 1116 C CA . THR A 1 141 ? 2.695 19.144 24.922 1.00 86.62 141 THR A CA 1
ATOM 1117 C C . THR A 1 141 ? 3.751 18.248 25.555 1.00 86.62 141 THR A C 1
ATOM 1119 O O . THR A 1 141 ? 3.571 17.041 25.667 1.00 86.62 141 THR A O 1
ATOM 1122 N N . THR A 1 142 ? 4.867 18.818 26.009 1.00 84.38 142 THR A N 1
ATOM 1123 C CA . THR A 1 142 ? 5.891 18.051 26.736 1.00 84.38 142 THR A CA 1
ATOM 1124 C C . THR A 1 142 ? 5.603 18.066 28.228 1.00 84.38 142 THR A C 1
ATOM 1126 O O . THR A 1 142 ? 5.551 19.131 28.841 1.00 84.38 142 THR A O 1
ATOM 1129 N N . SER A 1 143 ? 5.456 16.884 28.828 1.00 72.12 143 SER A N 1
ATOM 1130 C CA . SER A 1 143 ? 5.350 16.753 30.277 1.00 72.12 143 SER A CA 1
ATOM 1131 C C . SER A 1 143 ? 6.730 16.559 30.898 1.00 72.12 143 SER A C 1
ATOM 1133 O O . SER A 1 143 ? 7.328 15.489 30.786 1.00 72.12 143 SER A O 1
ATOM 1135 N N . GLU A 1 144 ? 7.219 17.573 31.616 1.00 69.25 144 GLU A N 1
ATOM 1136 C CA . GLU A 1 144 ? 8.461 17.465 32.397 1.00 69.25 144 GLU A CA 1
ATOM 1137 C C . GLU A 1 144 ? 8.357 16.411 33.513 1.00 69.25 144 GLU A C 1
ATOM 1139 O O . GLU A 1 144 ? 9.352 15.783 33.864 1.00 69.25 144 GLU A O 1
ATOM 1144 N N . ALA A 1 145 ? 7.150 16.177 34.044 1.00 64.75 145 ALA A N 1
ATOM 1145 C CA . ALA A 1 145 ? 6.912 15.231 35.135 1.00 64.75 145 ALA A CA 1
ATOM 1146 C C . ALA A 1 145 ? 6.978 13.760 34.691 1.00 64.75 145 ALA A C 1
ATOM 1148 O O . ALA A 1 145 ? 7.374 12.904 35.480 1.00 64.75 145 ALA A O 1
ATOM 1149 N N . PHE A 1 146 ? 6.593 13.466 33.445 1.00 63.25 146 PHE A N 1
ATOM 1150 C CA . PHE A 1 146 ? 6.543 12.097 32.921 1.00 63.25 146 PHE A CA 1
ATOM 1151 C C . PHE A 1 146 ? 7.571 11.815 31.817 1.00 63.25 146 PHE A C 1
ATOM 1153 O O . PHE A 1 146 ? 7.679 10.678 31.365 1.00 63.25 146 PHE A O 1
ATOM 1160 N N . GLY A 1 147 ? 8.346 12.823 31.401 1.00 72.12 147 GLY A N 1
ATOM 1161 C CA . GLY A 1 147 ? 9.471 12.658 30.480 1.00 72.12 147 GLY A CA 1
ATOM 1162 C C . GLY A 1 147 ? 9.073 12.300 29.049 1.00 72.12 147 GLY A C 1
ATOM 1163 O O . GLY A 1 147 ? 9.889 11.732 28.332 1.00 72.12 147 GLY A O 1
ATOM 1164 N N . PHE A 1 148 ? 7.843 12.617 28.635 1.00 76.81 148 PHE A N 1
ATOM 1165 C CA . PHE A 1 148 ? 7.364 12.363 27.279 1.00 76.81 148 PHE A CA 1
ATOM 1166 C C . PHE A 1 148 ? 6.644 13.566 26.666 1.00 76.81 148 PHE A C 1
ATOM 1168 O O . PHE A 1 148 ? 6.121 14.429 27.378 1.00 76.81 148 PHE A O 1
ATOM 1175 N N . THR A 1 149 ? 6.594 13.602 25.332 1.00 83.69 149 THR A N 1
ATOM 1176 C CA . THR A 1 149 ? 5.828 14.596 24.575 1.00 83.69 149 THR A CA 1
ATOM 1177 C C . THR A 1 149 ? 4.530 13.980 24.076 1.00 83.69 149 THR A C 1
ATOM 1179 O O . THR A 1 149 ? 4.530 13.020 23.313 1.00 83.69 149 THR A O 1
ATOM 1182 N N . GLU A 1 150 ? 3.407 14.539 24.502 1.00 87.00 150 GLU A N 1
ATOM 1183 C CA . GLU A 1 150 ? 2.094 14.248 23.951 1.00 87.00 150 GLU A CA 1
ATOM 1184 C C . GLU A 1 150 ? 1.921 14.986 22.620 1.00 87.00 150 GLU A C 1
ATOM 1186 O O . GLU A 1 150 ? 2.305 16.144 22.466 1.00 87.00 150 GLU A O 1
ATOM 1191 N N . VAL A 1 151 ? 1.385 14.285 21.631 1.00 90.38 151 VAL A N 1
ATOM 1192 C CA . VAL A 1 151 ? 1.110 14.762 20.281 1.00 90.38 151 VAL A CA 1
ATOM 1193 C C . VAL A 1 151 ? -0.398 14.734 20.099 1.00 90.38 151 VAL A C 1
ATOM 1195 O O . VAL A 1 151 ? -1.021 13.672 20.195 1.00 90.38 151 VAL A O 1
ATOM 1198 N N . HIS A 1 152 ? -0.977 15.895 19.809 1.00 92.38 152 HIS A N 1
ATOM 1199 C CA . HIS A 1 152 ? -2.411 16.053 19.619 1.00 92.38 152 HIS A CA 1
ATOM 1200 C C . HIS A 1 152 ? -2.710 16.132 18.120 1.00 92.38 152 HIS A C 1
ATOM 1202 O O . HIS A 1 152 ? -2.165 16.974 17.393 1.00 92.38 152 HIS A O 1
ATOM 1208 N N . LEU A 1 153 ? -3.574 15.238 17.638 1.00 94.75 153 LEU A N 1
ATOM 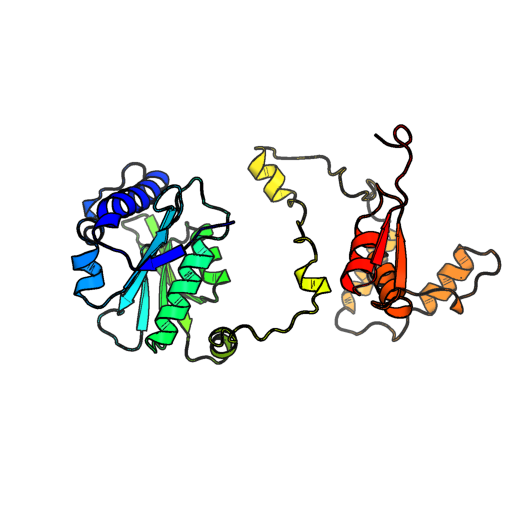1209 C CA . LEU A 1 153 ? -3.979 15.184 16.240 1.00 94.75 153 LEU A CA 1
ATOM 1210 C C . LEU A 1 153 ? -5.485 15.379 16.084 1.00 94.75 153 LEU A C 1
ATOM 1212 O O . LEU A 1 153 ? -6.281 14.986 16.935 1.00 94.75 153 LEU A O 1
ATOM 1216 N N . VAL A 1 154 ? -5.871 15.957 14.949 1.00 94.88 154 VAL A N 1
ATOM 1217 C CA . VAL A 1 154 ? -7.261 16.238 14.589 1.00 94.88 154 VAL A CA 1
ATOM 1218 C C . VAL A 1 154 ? -7.587 15.696 13.204 1.00 94.88 154 VAL A C 1
ATOM 1220 O O . VAL A 1 154 ? -6.790 15.784 12.267 1.00 94.88 154 VAL A O 1
ATOM 1223 N N . LEU A 1 155 ? -8.794 15.160 13.070 1.00 95.06 155 LEU A N 1
ATOM 1224 C CA . LEU A 1 155 ? -9.428 14.845 11.801 1.00 95.06 155 LEU A CA 1
ATOM 1225 C C . LEU A 1 155 ? -10.677 15.717 11.642 1.00 95.06 155 LEU A C 1
ATOM 1227 O O . LEU A 1 155 ? -11.618 15.613 12.422 1.00 95.06 155 LEU A O 1
ATOM 1231 N N . ASP A 1 156 ? -10.678 16.583 10.632 1.00 92.31 156 ASP A N 1
ATOM 1232 C CA . ASP A 1 156 ? -11.782 17.503 10.340 1.00 92.31 156 ASP A CA 1
ATOM 1233 C C . ASP A 1 156 ? -12.775 16.861 9.360 1.00 92.31 156 ASP A C 1
ATOM 1235 O O . ASP A 1 156 ? -12.509 16.779 8.157 1.00 92.31 156 ASP A O 1
ATOM 1239 N N . LEU A 1 157 ? -13.917 16.408 9.884 1.00 88.69 157 LEU A N 1
ATOM 1240 C CA . LEU A 1 157 ? -14.986 15.736 9.138 1.00 88.69 157 LEU A CA 1
ATOM 1241 C C . LEU A 1 157 ? -15.807 16.700 8.265 1.00 88.69 157 LEU A C 1
ATOM 1243 O O . LEU A 1 157 ? -16.562 16.247 7.402 1.00 88.69 157 LEU A O 1
ATOM 1247 N N . THR A 1 158 ? -15.660 18.017 8.447 1.00 83.38 158 THR A N 1
ATOM 1248 C CA . THR A 1 158 ? -16.388 19.032 7.665 1.00 83.38 158 THR A CA 1
ATOM 1249 C C . THR A 1 158 ? -15.729 19.334 6.323 1.00 83.38 158 THR A C 1
ATOM 1251 O O . THR A 1 158 ? -16.404 19.756 5.380 1.00 83.38 158 THR A O 1
ATOM 1254 N N . LYS A 1 159 ? -14.420 19.087 6.199 1.00 72.69 159 LYS A N 1
ATOM 1255 C CA . LYS A 1 159 ? -13.687 19.280 4.945 1.00 72.69 159 LYS A CA 1
ATOM 1256 C C . LYS A 1 159 ? -14.085 18.213 3.921 1.00 72.69 159 LYS A C 1
ATOM 1258 O O . LYS A 1 159 ? -14.100 17.014 4.205 1.00 72.69 159 LYS A O 1
ATOM 1263 N N . ASP A 1 160 ? -14.330 18.645 2.682 1.00 50.41 160 ASP A N 1
ATOM 1264 C CA . ASP A 1 160 ? -14.725 17.783 1.550 1.00 50.41 160 ASP A CA 1
ATOM 1265 C C . ASP A 1 160 ? -13.727 16.649 1.245 1.00 50.41 160 ASP A C 1
ATOM 1267 O O . ASP A 1 160 ? -14.069 15.653 0.600 1.00 50.41 160 ASP A O 1
ATOM 1271 N N . THR A 1 161 ? -12.496 16.753 1.753 1.00 46.22 161 THR A N 1
ATOM 1272 C CA . THR A 1 161 ? -11.495 15.682 1.730 1.00 46.22 161 THR A CA 1
ATOM 1273 C C . THR A 1 161 ? -11.955 14.410 2.447 1.00 46.22 161 THR A C 1
ATOM 1275 O O . THR A 1 161 ? -11.506 13.329 2.065 1.00 46.22 161 THR A O 1
ATOM 1278 N N . ILE A 1 162 ? -12.875 14.501 3.417 1.00 44.88 162 ILE A N 1
ATOM 1279 C CA . ILE A 1 162 ? -13.444 13.342 4.123 1.00 44.88 162 ILE A CA 1
ATOM 1280 C C . ILE A 1 162 ? -14.826 12.957 3.592 1.00 44.88 162 ILE A C 1
ATOM 1282 O O . ILE A 1 162 ? -15.124 11.766 3.527 1.00 44.88 162 ILE A O 1
ATOM 1286 N N . ARG A 1 163 ? -15.629 13.902 3.084 1.00 39.91 163 ARG A N 1
ATOM 1287 C CA . ARG A 1 163 ? -16.894 13.571 2.391 1.00 39.91 163 ARG A CA 1
ATOM 1288 C C . ARG A 1 163 ? -16.695 12.698 1.149 1.00 39.91 163 ARG A C 1
ATOM 1290 O O . ARG A 1 163 ? -17.585 11.941 0.777 1.00 39.91 163 ARG A O 1
ATOM 1297 N N . ARG A 1 164 ? -15.500 12.717 0.546 1.00 39.12 164 ARG A N 1
ATOM 1298 C CA . ARG A 1 164 ? -15.108 11.745 -0.493 1.00 39.12 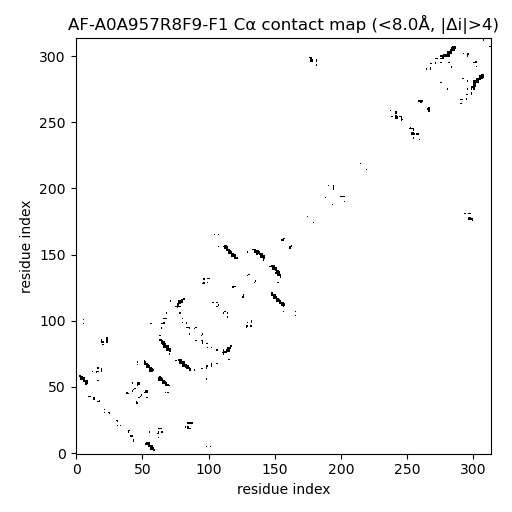164 ARG A CA 1
ATOM 1299 C C . ARG A 1 164 ? -14.804 10.332 0.030 1.00 39.12 164 ARG A C 1
ATOM 1301 O O . ARG A 1 164 ? -14.732 9.419 -0.783 1.00 39.12 164 ARG A O 1
ATOM 1308 N N . LYS A 1 165 ? -14.640 10.137 1.345 1.00 40.16 165 LYS A N 1
ATOM 1309 C CA . LYS A 1 165 ? -14.449 8.829 2.004 1.00 40.16 165 LYS A CA 1
ATOM 1310 C C . LYS A 1 165 ? -15.652 8.361 2.841 1.00 40.16 165 LYS A C 1
ATOM 1312 O O . LYS A 1 165 ? -15.727 7.171 3.116 1.00 40.16 165 LYS A O 1
ATOM 1317 N N . SER A 1 166 ? -16.575 9.251 3.229 1.00 36.59 166 SER A N 1
ATOM 1318 C CA . SER A 1 166 ? -17.778 8.920 4.021 1.00 36.59 166 SER A CA 1
ATOM 1319 C C . SER A 1 166 ? -18.964 8.425 3.187 1.00 36.59 166 SER A C 1
ATOM 1321 O O . SER A 1 166 ? -19.905 7.856 3.730 1.00 36.59 166 SER A O 1
ATOM 1323 N N . ASN A 1 167 ? -18.917 8.568 1.861 1.00 36.38 167 ASN A N 1
ATOM 1324 C CA . ASN A 1 167 ? -19.575 7.583 1.017 1.00 36.38 167 ASN A CA 1
ATOM 1325 C C . ASN A 1 167 ? -18.673 6.348 1.047 1.00 36.38 167 ASN A C 1
ATOM 1327 O O . ASN A 1 167 ? -17.779 6.222 0.214 1.00 36.38 167 ASN A O 1
ATOM 1331 N N . MET A 1 168 ? -18.931 5.404 1.954 1.00 36.94 168 MET A N 1
ATOM 1332 C CA . MET A 1 168 ? -18.938 4.033 1.458 1.00 36.94 168 MET A CA 1
ATOM 1333 C C . MET A 1 168 ? -20.022 4.064 0.383 1.00 36.94 168 MET A C 1
ATOM 1335 O O . MET A 1 168 ? -21.195 4.205 0.744 1.00 36.94 168 MET A O 1
ATOM 1339 N N . PRO A 1 169 ? -19.702 4.024 -0.929 1.00 38.78 169 PRO A N 1
ATOM 1340 C CA . PRO A 1 169 ? -20.719 3.555 -1.844 1.00 38.78 169 PRO A CA 1
ATOM 1341 C C . PRO A 1 169 ? -21.234 2.267 -1.197 1.00 38.78 169 PRO A C 1
ATOM 1343 O O . PRO A 1 169 ? -20.434 1.417 -0.799 1.00 38.78 169 PRO A O 1
ATOM 1346 N N . THR A 1 170 ? -22.549 2.111 -1.038 1.00 42.34 170 THR A N 1
ATOM 1347 C CA . THR A 1 170 ? -23.114 0.763 -1.162 1.00 42.34 170 THR A CA 1
ATOM 1348 C C . THR A 1 170 ? -22.402 0.193 -2.373 1.00 42.34 170 THR A C 1
ATOM 1350 O O . THR A 1 170 ? -22.527 0.810 -3.422 1.00 42.34 170 THR A O 1
ATOM 1353 N N . ASN A 1 171 ? -21.473 -0.750 -2.163 1.00 46.84 171 ASN A N 1
ATOM 1354 C CA . ASN A 1 171 ? -20.257 -0.909 -2.968 1.00 46.84 171 ASN A CA 1
ATOM 1355 C C . ASN A 1 171 ? -20.602 -1.253 -4.431 1.00 46.84 171 ASN A C 1
ATOM 1357 O O . ASN A 1 171 ? -20.474 -2.385 -4.864 1.00 46.84 171 ASN A O 1
ATOM 1361 N N . ASN A 1 172 ? -21.054 -0.255 -5.187 1.00 48.88 172 ASN A N 1
ATOM 1362 C CA . ASN A 1 172 ? -21.339 -0.256 -6.611 1.00 48.88 172 ASN A CA 1
ATOM 1363 C C . ASN A 1 172 ? -20.092 0.254 -7.336 1.00 48.88 172 ASN A C 1
ATOM 1365 O O . ASN A 1 172 ? -20.160 0.797 -8.438 1.00 48.88 172 ASN A O 1
ATOM 1369 N N . LEU A 1 173 ? -18.920 0.096 -6.711 1.00 63.94 173 LEU A N 1
ATOM 1370 C CA . LEU A 1 173 ? -17.679 0.026 -7.452 1.00 63.94 173 LEU A CA 1
ATOM 1371 C C . LEU A 1 173 ? -17.724 -1.290 -8.221 1.00 63.94 173 LEU A C 1
ATOM 1373 O O . LEU A 1 173 ? -17.354 -2.353 -7.729 1.00 63.94 173 LEU A O 1
ATOM 1377 N N . HIS A 1 174 ? -18.238 -1.200 -9.442 1.00 77.50 174 HIS A N 1
ATOM 1378 C CA . HIS A 1 174 ? -18.185 -2.283 -10.404 1.00 77.50 174 HIS A CA 1
ATOM 1379 C C . HIS A 1 174 ? -16.752 -2.375 -10.927 1.00 77.50 174 HIS A C 1
ATOM 1381 O O . HIS A 1 174 ? -16.389 -1.771 -11.938 1.00 77.50 174 HIS A O 1
ATOM 1387 N N . PHE A 1 175 ? -15.911 -3.100 -10.196 1.00 80.06 175 PHE A N 1
ATOM 1388 C CA . PHE A 1 175 ? -14.635 -3.549 -10.728 1.00 80.06 175 PHE A CA 1
ATOM 1389 C C . PHE A 1 175 ? -14.893 -4.577 -11.828 1.00 80.06 175 PHE A C 1
ATOM 1391 O O . PHE A 1 175 ? -15.873 -5.322 -11.782 1.00 80.06 175 PHE A O 1
ATOM 1398 N N . LYS A 1 176 ? -14.009 -4.626 -12.829 1.00 80.25 176 LYS A N 1
ATOM 1399 C CA . LYS A 1 176 ? -14.030 -5.738 -13.783 1.00 80.25 176 LYS A CA 1
ATOM 1400 C C . LYS A 1 176 ? -13.896 -7.044 -13.002 1.00 80.25 176 LYS A C 1
ATOM 1402 O O . LYS A 1 176 ? -13.060 -7.127 -12.104 1.00 80.25 176 LYS A O 1
ATOM 1407 N N . GLU A 1 177 ? -14.660 -8.057 -13.391 1.00 83.50 177 GLU A N 1
ATOM 1408 C CA . GLU A 1 177 ? -14.603 -9.384 -12.767 1.00 83.50 177 GLU A CA 1
ATOM 1409 C C . GLU A 1 177 ? -13.168 -9.936 -12.749 1.00 83.50 177 GLU A C 1
ATOM 1411 O O . GLU A 1 177 ? -12.690 -10.427 -11.730 1.00 83.50 177 GLU A O 1
ATOM 1416 N N . SER A 1 178 ? -12.420 -9.714 -13.833 1.00 83.94 178 SER A N 1
ATOM 1417 C CA . SER A 1 178 ? -11.002 -10.069 -13.935 1.00 83.94 178 SER A CA 1
ATOM 1418 C C . SER A 1 178 ? -10.107 -9.449 -12.855 1.00 83.94 178 SER A C 1
ATOM 1420 O O . SER A 1 178 ? -9.115 -10.048 -12.450 1.00 83.94 178 SER A O 1
ATOM 1422 N N . VAL A 1 179 ? -10.436 -8.247 -12.377 1.00 80.94 179 VAL A N 1
ATOM 1423 C CA . VAL A 1 179 ? -9.687 -7.564 -11.313 1.00 80.94 179 VAL A CA 1
ATOM 1424 C C . VAL A 1 179 ? -10.022 -8.165 -9.951 1.00 80.94 179 VAL A C 1
ATOM 1426 O O . VAL A 1 179 ? -9.122 -8.328 -9.133 1.00 80.94 179 VAL A O 1
ATOM 1429 N N . LEU A 1 180 ? -11.286 -8.533 -9.718 1.00 81.44 180 LEU A N 1
ATOM 1430 C CA . LEU A 1 180 ? -11.727 -9.175 -8.473 1.00 81.44 180 LEU A CA 1
ATOM 1431 C C . LEU A 1 180 ? -11.131 -10.576 -8.298 1.00 81.44 180 LEU A C 1
ATOM 1433 O O . LEU A 1 180 ? -10.857 -10.995 -7.176 1.00 81.44 180 LEU A O 1
ATOM 1437 N N . GLN A 1 181 ? -10.904 -11.279 -9.406 1.00 77.50 181 GLN A N 1
ATOM 1438 C CA . GLN A 1 181 ? -10.311 -12.616 -9.431 1.00 77.50 181 GLN A CA 1
ATOM 1439 C C . GLN A 1 181 ? -8.773 -12.606 -9.442 1.00 77.50 181 GLN A C 1
ATOM 1441 O O . GLN A 1 181 ? -8.147 -13.662 -9.344 1.00 77.50 181 GLN A O 1
ATOM 1446 N N . SER A 1 182 ? -8.143 -11.434 -9.569 1.00 71.00 182 SER A N 1
ATOM 1447 C CA . SER A 1 182 ? -6.685 -11.322 -9.592 1.00 71.00 182 SER A CA 1
ATOM 1448 C C . SER A 1 182 ? -6.090 -11.619 -8.208 1.00 71.00 182 SER A C 1
ATOM 1450 O O . SER A 1 182 ? -6.625 -11.157 -7.196 1.00 71.00 182 SER A O 1
ATOM 1452 N N . PRO A 1 183 ? -4.950 -12.330 -8.123 1.00 69.12 183 PRO A N 1
ATOM 1453 C CA . PRO A 1 183 ? -4.266 -12.534 -6.852 1.00 69.12 183 PRO A CA 1
ATOM 1454 C C . PRO A 1 183 ? -3.837 -11.199 -6.226 1.00 69.12 183 PRO A C 1
ATOM 1456 O O . PRO A 1 183 ? -3.506 -10.237 -6.923 1.00 69.12 183 PRO A O 1
ATOM 1459 N N . ILE A 1 184 ? -3.809 -11.155 -4.890 1.00 74.69 184 ILE A N 1
ATOM 1460 C CA . ILE A 1 184 ? -3.329 -9.989 -4.140 1.00 74.69 184 ILE A CA 1
ATOM 1461 C C . ILE A 1 184 ? -1.833 -9.813 -4.403 1.00 74.69 184 ILE A C 1
ATOM 1463 O O . ILE A 1 184 ? -1.038 -10.716 -4.131 1.00 74.69 184 ILE A O 1
ATOM 1467 N N . TYR A 1 185 ? -1.445 -8.627 -4.876 1.00 74.44 185 TYR A N 1
ATOM 1468 C CA . TYR A 1 185 ? -0.040 -8.279 -5.054 1.00 74.44 185 TYR A CA 1
ATOM 1469 C C . TYR A 1 185 ? 0.691 -8.275 -3.706 1.00 74.44 185 TYR A C 1
ATOM 1471 O O . TYR A 1 185 ? 0.321 -7.548 -2.782 1.00 74.44 185 TYR A O 1
ATOM 1479 N N . ARG A 1 186 ? 1.752 -9.078 -3.607 1.00 69.06 186 ARG A N 1
ATOM 1480 C CA . ARG A 1 186 ? 2.668 -9.090 -2.466 1.00 69.06 186 ARG A CA 1
ATOM 1481 C C . ARG A 1 186 ? 3.982 -8.459 -2.893 1.00 69.06 186 ARG A C 1
ATOM 1483 O O . ARG A 1 186 ? 4.774 -9.089 -3.588 1.00 69.06 186 ARG A O 1
ATOM 1490 N N . ALA A 1 187 ? 4.196 -7.213 -2.484 1.00 70.56 187 ALA A N 1
ATOM 1491 C CA . ALA A 1 187 ? 5.498 -6.579 -2.627 1.00 70.56 187 ALA A CA 1
ATOM 1492 C C . ALA A 1 187 ? 6.545 -7.355 -1.810 1.00 70.56 187 ALA A C 1
ATOM 1494 O O . ALA A 1 187 ? 6.234 -7.865 -0.734 1.00 70.56 187 ALA A O 1
ATOM 1495 N N . GLY A 1 188 ? 7.775 -7.435 -2.318 1.00 70.75 188 GLY A N 1
ATOM 1496 C CA . GLY A 1 188 ? 8.892 -7.955 -1.533 1.00 70.75 188 GLY A CA 1
ATOM 1497 C C . GLY A 1 188 ? 9.216 -7.043 -0.348 1.00 70.75 188 GLY A C 1
ATOM 1498 O O . GLY A 1 188 ? 9.007 -5.829 -0.420 1.00 70.75 188 GLY A O 1
ATOM 1499 N N . ASP A 1 189 ? 9.749 -7.627 0.725 1.00 77.25 189 ASP A N 1
ATOM 1500 C CA . ASP A 1 189 ? 10.208 -6.873 1.893 1.00 77.25 189 ASP A CA 1
ATOM 1501 C C . ASP A 1 189 ? 11.314 -5.880 1.490 1.00 77.25 189 ASP A C 1
ATOM 1503 O O . ASP A 1 189 ? 12.204 -6.189 0.688 1.00 77.25 189 ASP A O 1
ATOM 1507 N N . SER A 1 190 ? 11.277 -4.675 2.062 1.00 81.19 190 SER A N 1
ATOM 1508 C CA . SER A 1 190 ? 12.362 -3.705 1.896 1.00 81.19 190 SER A CA 1
ATOM 1509 C C . SER A 1 190 ? 13.616 -4.173 2.638 1.00 81.19 190 SER A C 1
ATOM 1511 O O . SER A 1 190 ? 13.522 -4.902 3.624 1.00 81.19 190 SER A O 1
ATOM 1513 N N . ALA A 1 191 ? 14.800 -3.708 2.220 1.00 79.50 191 ALA A N 1
ATOM 1514 C CA . ALA A 1 191 ? 16.055 -4.038 2.908 1.00 79.50 191 ALA A CA 1
ATOM 1515 C C . ALA A 1 191 ? 15.984 -3.729 4.414 1.00 79.50 191 ALA A C 1
ATOM 1517 O O . ALA A 1 191 ? 16.401 -4.539 5.232 1.00 79.50 191 ALA A O 1
ATOM 1518 N N . ARG A 1 192 ? 15.354 -2.605 4.778 1.00 81.00 192 ARG A N 1
ATOM 1519 C CA . ARG A 1 192 ? 15.114 -2.226 6.173 1.00 81.00 192 ARG A CA 1
ATOM 1520 C C . ARG A 1 192 ? 14.283 -3.267 6.928 1.00 81.00 192 ARG A C 1
ATOM 1522 O O . ARG A 1 192 ? 14.695 -3.692 8.000 1.00 81.00 192 ARG A O 1
ATOM 1529 N N . LEU A 1 193 ? 13.147 -3.690 6.367 1.00 82.88 193 LEU A N 1
ATOM 1530 C CA . LEU A 1 193 ? 12.283 -4.696 6.998 1.00 82.88 193 LEU A CA 1
ATOM 1531 C C . LEU A 1 193 ? 13.008 -6.035 7.159 1.00 82.88 193 LEU A C 1
ATOM 1533 O O . LEU A 1 193 ? 12.855 -6.704 8.176 1.00 82.88 193 LEU A O 1
ATOM 1537 N N . VAL A 1 194 ? 13.832 -6.410 6.179 1.00 84.75 194 VAL A N 1
ATOM 1538 C CA . VAL A 1 194 ? 14.678 -7.606 6.260 1.00 84.75 194 VAL A CA 1
ATOM 1539 C C . VAL A 1 194 ? 15.694 -7.477 7.401 1.00 84.75 194 VAL A C 1
ATOM 1541 O O . VAL A 1 194 ? 15.856 -8.415 8.178 1.00 84.75 194 VAL A O 1
ATOM 1544 N N . PHE A 1 195 ? 16.352 -6.327 7.538 1.00 90.31 195 PHE A N 1
ATOM 1545 C CA . PHE A 1 195 ? 17.362 -6.091 8.575 1.00 90.31 195 PHE A CA 1
ATOM 1546 C C . PHE A 1 195 ? 16.763 -6.152 9.980 1.00 90.31 195 PHE A C 1
ATOM 1548 O O . PHE A 1 195 ? 17.266 -6.892 10.823 1.00 90.31 195 PHE A O 1
ATOM 1555 N N . GLU A 1 196 ? 15.642 -5.461 10.201 1.00 85.94 196 GLU A N 1
ATOM 1556 C CA . GLU A 1 196 ? 14.902 -5.483 11.469 1.00 85.94 196 GLU A CA 1
ATOM 1557 C C . GLU A 1 196 ? 14.423 -6.904 11.812 1.00 85.94 196 GLU A C 1
ATOM 1559 O O . GLU A 1 196 ? 14.606 -7.369 12.935 1.00 85.94 196 GLU A O 1
ATOM 1564 N N . LYS A 1 197 ? 13.872 -7.631 10.831 1.00 87.69 197 LYS A N 1
ATOM 1565 C CA . LYS A 1 197 ? 13.343 -8.989 11.023 1.00 87.69 197 LYS A CA 1
ATOM 1566 C C . LYS A 1 197 ? 14.409 -10.008 11.428 1.00 87.69 197 LYS A C 1
ATOM 1568 O O . LYS A 1 197 ? 14.105 -10.918 12.196 1.00 87.69 197 LYS A O 1
ATOM 1573 N N . TYR A 1 198 ? 15.621 -9.896 10.888 1.00 89.81 198 TYR A N 1
ATOM 1574 C CA . TYR A 1 198 ? 16.688 -10.878 11.115 1.00 89.81 198 TYR A CA 1
ATOM 1575 C C . TYR A 1 198 ? 17.792 -10.393 12.062 1.00 89.81 198 TYR A C 1
ATOM 1577 O O . TYR A 1 198 ? 18.711 -11.159 12.342 1.00 89.81 198 TYR A O 1
ATOM 1585 N N . GLY A 1 199 ? 17.714 -9.158 12.567 1.00 93.12 199 GLY A N 1
ATOM 1586 C CA . GLY A 1 199 ? 18.733 -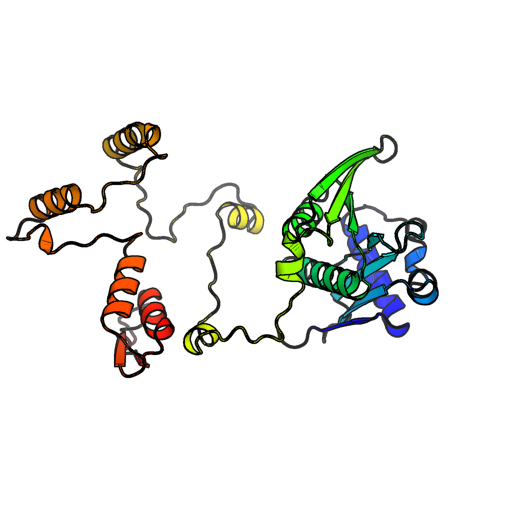8.588 13.453 1.00 93.12 199 GLY A CA 1
ATOM 1587 C C . GLY A 1 199 ? 20.102 -8.461 12.780 1.00 93.12 199 GLY A C 1
ATOM 1588 O O . GLY A 1 199 ? 21.124 -8.691 13.420 1.00 93.12 199 GLY A O 1
ATOM 1589 N N . ILE A 1 200 ? 20.119 -8.151 11.480 1.00 91.94 200 ILE A N 1
ATOM 1590 C CA . ILE A 1 200 ? 21.344 -8.008 10.683 1.00 91.94 200 ILE A CA 1
ATOM 1591 C C . ILE A 1 200 ? 21.531 -6.558 10.248 1.00 91.94 200 ILE A C 1
ATOM 1593 O O . ILE A 1 200 ? 20.567 -5.859 9.960 1.00 91.94 200 ILE A O 1
ATOM 1597 N N . GLU A 1 201 ? 22.782 -6.119 10.146 1.00 89.31 201 GLU A N 1
ATOM 1598 C CA . GLU A 1 201 ? 23.117 -4.749 9.728 1.00 89.31 201 GLU A CA 1
ATOM 1599 C C . GLU A 1 201 ? 23.388 -4.640 8.220 1.00 89.31 201 GLU A C 1
ATOM 1601 O O . GLU A 1 201 ? 23.380 -3.548 7.651 1.00 89.31 201 GLU A O 1
ATOM 1606 N N . GLN A 1 202 ? 23.630 -5.774 7.555 1.00 88.44 202 GLN A N 1
ATOM 1607 C CA . GLN A 1 202 ? 23.960 -5.832 6.136 1.00 88.44 202 GLN A CA 1
ATOM 1608 C C . GLN A 1 202 ? 23.475 -7.144 5.510 1.00 88.44 202 GLN A C 1
ATOM 1610 O O . GLN A 1 202 ? 23.531 -8.204 6.132 1.00 88.44 202 GLN A O 1
ATOM 1615 N N . ALA A 1 203 ? 23.056 -7.083 4.243 1.00 87.00 203 ALA A N 1
ATOM 1616 C CA . ALA A 1 203 ? 22.802 -8.256 3.413 1.00 87.00 203 ALA A CA 1
ATOM 1617 C C . ALA A 1 203 ? 23.263 -8.016 1.971 1.00 87.00 203 ALA A C 1
ATOM 1619 O O . ALA A 1 203 ? 23.232 -6.887 1.477 1.00 87.00 203 ALA A O 1
ATOM 1620 N N . ALA A 1 204 ? 23.638 -9.091 1.277 1.00 87.62 204 ALA A N 1
ATOM 1621 C CA . ALA A 1 204 ? 23.839 -9.060 -0.166 1.00 87.62 204 ALA A CA 1
ATOM 1622 C C . ALA A 1 204 ? 22.480 -9.144 -0.883 1.00 87.62 204 ALA A C 1
ATOM 1624 O O . ALA A 1 204 ? 21.718 -10.094 -0.687 1.00 87.62 204 ALA A O 1
ATOM 1625 N N . LYS A 1 205 ? 22.166 -8.159 -1.729 1.00 85.44 205 LYS A N 1
ATOM 1626 C CA . LYS A 1 205 ? 20.935 -8.136 -2.528 1.00 85.44 205 LYS A CA 1
ATOM 1627 C C . LYS A 1 205 ? 21.128 -8.971 -3.799 1.00 85.44 205 LYS A C 1
ATOM 1629 O O . LYS A 1 205 ? 21.777 -8.528 -4.735 1.00 85.44 205 LYS A O 1
ATOM 1634 N N . LEU A 1 206 ? 20.567 -10.183 -3.817 1.00 88.50 206 LEU A N 1
ATOM 1635 C CA . LEU A 1 206 ? 20.721 -11.155 -4.918 1.00 88.50 206 LEU A CA 1
ATOM 1636 C C . LEU A 1 206 ? 19.378 -11.698 -5.445 1.00 88.50 206 LEU A C 1
ATOM 1638 O O . LEU A 1 206 ? 19.331 -12.754 -6.063 1.00 88.50 206 LEU A O 1
ATOM 1642 N N . SER A 1 207 ? 18.267 -11.008 -5.167 1.00 86.38 207 SER A N 1
ATOM 1643 C CA . SER A 1 207 ? 16.905 -11.545 -5.352 1.00 86.38 207 SER A CA 1
ATOM 1644 C C . SER A 1 207 ? 16.050 -10.833 -6.406 1.00 86.38 207 SER A C 1
ATOM 1646 O O . SER A 1 207 ? 14.854 -11.098 -6.495 1.00 86.38 207 SER A O 1
ATOM 1648 N N . SER A 1 208 ? 16.617 -9.901 -7.180 1.00 85.69 208 SER A N 1
ATOM 1649 C CA . SER A 1 208 ? 15.847 -9.079 -8.136 1.00 85.69 208 SER A CA 1
ATOM 1650 C C . SER A 1 208 ? 16.499 -8.937 -9.513 1.00 85.69 208 SER A C 1
ATOM 1652 O O . SER A 1 208 ? 16.088 -8.082 -10.287 1.00 85.69 208 SER A O 1
ATOM 1654 N N . ASN A 1 209 ? 17.491 -9.778 -9.829 1.00 89.81 209 ASN A N 1
ATOM 1655 C CA . ASN A 1 209 ? 18.237 -9.750 -11.097 1.00 89.81 209 ASN A CA 1
ATOM 1656 C C . ASN A 1 209 ? 18.846 -8.371 -11.434 1.00 89.81 209 ASN A C 1
ATOM 1658 O O . ASN A 1 209 ? 19.070 -8.053 -12.600 1.00 89.81 209 ASN A O 1
ATOM 1662 N N . GLU A 1 210 ? 19.099 -7.544 -10.416 1.00 90.62 210 GLU A N 1
ATOM 1663 C CA . GLU A 1 210 ? 19.765 -6.250 -10.562 1.00 90.62 210 GLU A CA 1
ATOM 1664 C C . GLU A 1 210 ? 21.229 -6.462 -10.968 1.00 90.62 210 GLU A C 1
ATOM 1666 O O . GLU A 1 210 ? 21.853 -7.463 -10.604 1.00 90.62 210 GLU A O 1
ATOM 1671 N N . ASN A 1 211 ? 21.792 -5.518 -11.724 1.00 92.25 211 ASN A N 1
ATOM 1672 C CA . ASN A 1 211 ? 23.205 -5.581 -12.083 1.00 92.25 211 ASN A CA 1
ATOM 1673 C C . ASN A 1 211 ? 24.061 -5.353 -10.820 1.00 92.25 211 ASN A C 1
ATOM 1675 O O . ASN A 1 211 ? 23.890 -4.321 -10.171 1.00 92.25 211 ASN A O 1
ATOM 1679 N N . PRO A 1 212 ? 24.984 -6.270 -10.461 1.00 90.56 212 PRO A N 1
ATOM 1680 C CA . PRO A 1 212 ? 25.845 -6.088 -9.292 1.00 90.56 212 PRO A CA 1
ATOM 1681 C C . PRO A 1 212 ? 26.900 -4.991 -9.490 1.00 90.56 212 PRO A C 1
ATOM 1683 O O . PRO A 1 212 ? 27.514 -4.547 -8.520 1.00 90.56 212 PRO A O 1
ATOM 1686 N N . LEU A 1 213 ? 27.152 -4.576 -10.735 1.00 93.56 213 LEU A N 1
ATOM 1687 C CA . LEU A 1 213 ? 28.078 -3.497 -11.043 1.00 93.56 213 LEU A CA 1
ATOM 1688 C C . LEU A 1 213 ? 27.408 -2.130 -10.848 1.00 93.56 213 LEU A C 1
ATOM 1690 O O . LEU A 1 213 ? 26.225 -1.976 -11.159 1.00 93.56 213 LEU A O 1
ATOM 1694 N N . PRO A 1 214 ? 28.168 -1.110 -10.408 1.00 93.94 214 PRO A N 1
ATOM 1695 C CA . PRO A 1 214 ? 27.676 0.258 -10.370 1.00 93.94 214 PRO A CA 1
ATOM 1696 C C . PRO A 1 214 ? 27.208 0.751 -11.742 1.00 93.94 214 PRO A C 1
ATOM 1698 O O . PRO A 1 214 ? 27.710 0.327 -12.787 1.00 93.94 214 PRO A O 1
ATOM 1701 N N . THR A 1 215 ? 26.293 1.718 -11.726 1.00 96.50 215 THR A N 1
ATOM 1702 C CA . THR A 1 215 ? 25.864 2.443 -12.925 1.00 96.50 215 THR A CA 1
ATOM 1703 C C . THR A 1 215 ? 27.064 3.048 -13.657 1.00 96.50 215 THR A C 1
ATOM 1705 O O . THR A 1 215 ? 27.971 3.602 -13.034 1.00 96.50 215 THR A O 1
ATOM 1708 N N . SER A 1 216 ? 27.059 2.971 -14.991 1.00 97.69 216 SER A N 1
ATOM 1709 C CA . SER A 1 216 ? 28.107 3.557 -15.837 1.00 97.69 216 SER A CA 1
ATOM 1710 C C . SER A 1 216 ? 28.335 5.044 -15.513 1.00 97.69 216 SER A C 1
ATOM 1712 O O . SER A 1 216 ? 27.354 5.792 -15.452 1.00 97.69 216 SER A O 1
ATOM 1714 N N . PRO A 1 217 ? 29.593 5.518 -15.392 1.00 98.00 217 PRO A N 1
ATOM 1715 C CA . PRO A 1 217 ? 29.886 6.930 -15.140 1.00 98.00 217 PRO A CA 1
ATOM 1716 C C . PRO A 1 217 ? 29.260 7.886 -16.165 1.00 98.00 217 PRO A C 1
ATOM 1718 O O . PRO A 1 217 ? 28.803 8.964 -15.800 1.00 98.00 217 PRO A O 1
ATOM 1721 N N . ALA A 1 218 ? 29.173 7.477 -17.436 1.00 98.00 218 ALA A N 1
ATOM 1722 C CA . ALA A 1 218 ? 28.541 8.283 -18.481 1.00 98.00 218 ALA A CA 1
ATOM 1723 C C . ALA A 1 218 ? 27.026 8.444 -1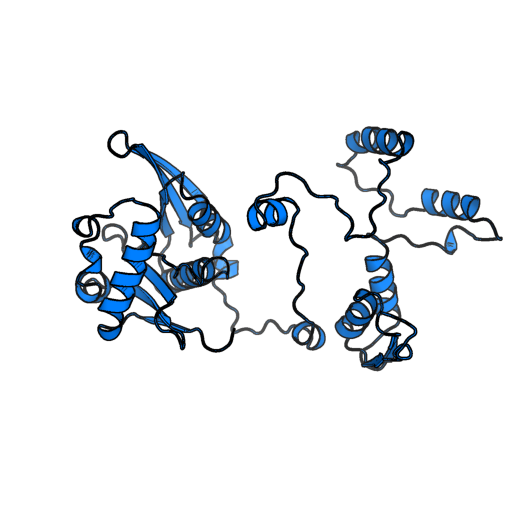8.260 1.00 98.00 218 ALA A C 1
ATOM 1725 O O . ALA A 1 218 ? 26.471 9.510 -18.510 1.00 98.00 218 ALA A O 1
ATOM 1726 N N . VAL A 1 219 ? 26.362 7.401 -17.750 1.00 97.44 219 VAL A N 1
ATOM 1727 C CA . VAL A 1 219 ? 24.932 7.451 -17.405 1.00 97.44 219 VAL A CA 1
ATOM 1728 C C . VAL A 1 219 ? 24.712 8.335 -16.180 1.00 97.44 219 VAL A C 1
ATOM 1730 O O . VAL A 1 219 ? 23.767 9.117 -16.158 1.00 97.44 219 VAL A O 1
ATOM 1733 N N . VAL A 1 220 ? 25.598 8.255 -15.183 1.00 98.12 220 VAL A N 1
ATOM 1734 C CA . VAL A 1 220 ? 25.553 9.128 -13.998 1.00 98.12 220 VAL A CA 1
ATOM 1735 C C . VAL A 1 220 ? 25.638 10.601 -14.409 1.00 98.12 220 VAL A C 1
ATOM 1737 O O . VAL A 1 220 ? 24.796 11.396 -13.998 1.00 98.12 220 VAL A O 1
ATOM 1740 N N . GLU A 1 221 ? 26.584 10.954 -15.280 1.00 98.25 221 GLU A N 1
ATOM 1741 C CA . GLU A 1 221 ? 26.733 12.325 -15.785 1.00 98.25 221 GLU A CA 1
ATOM 1742 C C . GLU A 1 221 ? 25.512 12.795 -16.595 1.00 98.25 221 GLU A C 1
ATOM 1744 O O . GLU A 1 221 ? 25.027 13.917 -16.417 1.00 98.25 221 GLU A O 1
ATOM 1749 N N . ALA A 1 222 ? 24.955 11.922 -17.443 1.00 96.69 222 ALA A N 1
ATOM 1750 C CA . ALA A 1 222 ? 23.742 12.221 -18.201 1.00 96.69 222 ALA A CA 1
ATOM 1751 C C . ALA A 1 222 ? 22.541 12.498 -17.279 1.00 96.69 222 ALA A C 1
ATOM 1753 O O . ALA A 1 222 ? 21.800 13.457 -17.504 1.00 96.69 222 ALA A O 1
ATOM 1754 N N . ILE A 1 223 ? 22.376 11.715 -16.205 1.00 97.19 223 ILE A N 1
ATOM 1755 C CA . ILE A 1 223 ? 21.332 11.933 -15.192 1.00 97.19 223 ILE A CA 1
ATOM 1756 C C . ILE A 1 223 ? 21.546 13.267 -14.468 1.00 97.19 223 ILE A C 1
ATOM 1758 O O . ILE A 1 223 ? 20.589 14.025 -14.312 1.00 97.19 223 ILE A O 1
ATOM 1762 N N . HIS A 1 224 ? 22.778 13.586 -14.054 1.00 97.69 224 HIS A N 1
ATOM 1763 C CA . HIS A 1 224 ? 23.084 14.869 -13.410 1.00 97.69 224 HIS A CA 1
ATOM 1764 C C . HIS A 1 224 ? 22.735 16.060 -14.302 1.00 97.69 224 HIS A C 1
ATOM 1766 O O . HIS A 1 224 ? 22.122 17.019 -13.835 1.00 97.69 224 HIS A O 1
ATOM 1772 N N . THR A 1 225 ? 23.066 15.973 -15.589 1.00 96.75 225 THR A N 1
ATOM 1773 C CA . THR A 1 225 ? 22.717 17.004 -16.570 1.00 96.75 225 THR A CA 1
ATOM 1774 C C . THR A 1 225 ? 21.198 17.125 -16.734 1.00 96.75 225 THR A C 1
ATOM 1776 O O . THR A 1 225 ? 20.647 18.224 -16.666 1.00 96.75 225 THR A O 1
ATOM 1779 N N . ALA A 1 226 ? 20.495 15.998 -16.890 1.00 94.94 226 ALA A N 1
ATOM 1780 C CA . ALA A 1 226 ? 19.043 15.972 -17.065 1.00 94.94 226 ALA A CA 1
ATOM 1781 C C . ALA A 1 226 ? 18.274 16.480 -15.830 1.00 94.94 226 ALA A C 1
ATOM 1783 O O . ALA A 1 226 ? 17.197 17.066 -15.970 1.00 94.94 226 ALA A O 1
ATOM 1784 N N . ALA A 1 227 ? 18.832 16.310 -14.624 1.00 97.25 227 ALA A N 1
ATOM 1785 C CA . ALA A 1 227 ? 18.207 16.713 -13.364 1.00 97.25 227 ALA A CA 1
ATOM 1786 C C . ALA A 1 227 ? 17.820 18.205 -13.326 1.00 97.25 227 ALA A C 1
ATOM 1788 O O . ALA A 1 227 ? 16.817 18.566 -12.709 1.00 97.25 227 ALA A O 1
ATOM 1789 N N . ALA A 1 228 ? 18.561 19.066 -14.034 1.00 96.81 228 ALA A N 1
ATOM 1790 C CA . ALA A 1 228 ? 18.283 20.501 -14.131 1.00 96.81 228 ALA A CA 1
ATOM 1791 C C . ALA A 1 228 ? 16.970 20.843 -14.868 1.00 96.81 228 ALA A C 1
ATOM 1793 O O . ALA A 1 228 ? 16.509 21.986 -14.808 1.00 96.81 228 ALA A O 1
ATOM 1794 N N . HIS A 1 229 ? 16.361 19.877 -15.563 1.00 95.38 229 HIS A N 1
ATOM 1795 C CA . HIS A 1 229 ? 15.220 20.094 -16.457 1.00 95.38 229 HIS A CA 1
ATOM 1796 C C . HIS A 1 229 ? 14.006 19.199 -16.161 1.00 95.38 229 HIS A C 1
ATOM 1798 O O . HIS A 1 229 ? 13.041 19.217 -16.922 1.00 95.38 229 HIS A O 1
ATOM 1804 N N . LEU A 1 230 ? 13.994 18.471 -15.036 1.00 95.44 230 LEU A N 1
ATOM 1805 C CA . LEU A 1 230 ? 12.921 17.525 -14.668 1.00 95.44 230 LEU A CA 1
ATOM 1806 C C . LEU A 1 230 ? 11.528 18.158 -14.501 1.00 95.44 230 LEU A C 1
ATOM 1808 O O . LEU A 1 230 ? 10.528 17.453 -14.408 1.00 95.44 230 LEU A O 1
ATOM 1812 N N . ASN A 1 231 ? 11.437 19.487 -14.461 1.00 96.19 231 ASN A N 1
ATOM 1813 C CA . ASN A 1 231 ? 10.170 20.214 -14.432 1.00 96.19 231 ASN A CA 1
ATOM 1814 C C . ASN A 1 231 ? 9.515 20.372 -15.818 1.00 96.19 231 ASN A C 1
ATOM 1816 O O . ASN A 1 231 ? 8.473 21.026 -15.932 1.00 96.19 231 ASN A O 1
ATOM 1820 N N . ARG A 1 232 ? 10.144 19.867 -16.883 1.00 93.69 232 ARG A N 1
ATOM 1821 C CA . ARG A 1 232 ? 9.627 19.900 -18.252 1.00 93.69 232 ARG A CA 1
ATOM 1822 C C . ARG A 1 232 ? 9.188 18.506 -18.674 1.00 93.69 232 ARG A C 1
ATOM 1824 O O . ARG A 1 232 ? 9.812 17.517 -18.306 1.00 93.69 232 ARG A O 1
ATOM 1831 N N . TYR A 1 233 ? 8.111 18.446 -19.455 1.00 92.38 233 TYR A N 1
ATOM 1832 C CA . TYR A 1 233 ? 7.744 17.207 -20.133 1.00 92.38 233 TYR A CA 1
ATOM 1833 C C . TYR A 1 233 ? 8.876 16.781 -21.082 1.00 92.38 233 TYR A C 1
ATOM 1835 O O . TYR A 1 233 ? 9.528 17.661 -21.658 1.00 92.38 233 TYR A O 1
ATOM 1843 N N . PRO A 1 234 ? 9.104 15.466 -21.251 1.00 87.94 234 PRO A N 1
ATOM 1844 C CA . PRO A 1 234 ? 10.011 14.963 -22.274 1.00 87.94 234 PRO A CA 1
ATOM 1845 C C . PRO A 1 234 ? 9.473 15.275 -23.680 1.00 87.94 234 PRO A C 1
ATOM 1847 O O . PRO A 1 234 ? 8.375 15.821 -23.844 1.00 87.94 234 PRO A O 1
ATOM 1850 N N . ALA A 1 235 ? 10.254 14.925 -24.703 1.00 86.38 235 ALA A N 1
ATOM 1851 C CA . ALA A 1 235 ? 9.771 14.927 -26.078 1.00 86.38 235 ALA A CA 1
ATOM 1852 C C . ALA A 1 235 ? 8.484 14.086 -26.210 1.00 86.38 235 ALA A C 1
ATOM 1854 O O . ALA A 1 235 ? 8.217 13.191 -25.409 1.00 86.38 235 ALA A O 1
ATOM 1855 N N . ILE A 1 236 ? 7.660 14.399 -27.215 1.00 83.81 236 ILE A N 1
ATOM 1856 C CA . ILE A 1 236 ? 6.371 13.714 -27.439 1.00 83.81 236 ILE A CA 1
ATOM 1857 C C . ILE A 1 236 ? 6.586 12.221 -27.733 1.00 83.81 236 ILE A C 1
ATOM 1859 O O . ILE A 1 236 ? 5.715 11.401 -27.448 1.00 83.81 236 ILE A O 1
ATOM 1863 N N . ASN A 1 237 ? 7.739 11.879 -28.301 1.00 84.56 237 ASN A N 1
ATOM 1864 C CA . ASN A 1 237 ? 8.174 10.522 -28.574 1.00 84.56 237 ASN A CA 1
ATOM 1865 C C . ASN A 1 237 ? 9.680 10.375 -28.308 1.00 84.56 237 ASN A C 1
ATOM 1867 O O . ASN A 1 237 ? 10.390 11.361 -28.111 1.00 84.56 237 ASN A O 1
ATOM 1871 N N . ASP A 1 238 ? 10.149 9.130 -28.337 1.00 92.12 238 ASP A N 1
ATOM 1872 C CA . ASP A 1 238 ? 11.544 8.762 -28.096 1.00 92.12 238 ASP A CA 1
ATOM 1873 C C . ASP A 1 238 ? 12.306 8.511 -29.416 1.00 92.12 238 ASP A C 1
ATOM 1875 O O . ASP A 1 238 ? 13.106 7.583 -29.516 1.00 92.12 238 ASP A O 1
ATOM 1879 N N . GLU A 1 239 ? 12.043 9.310 -30.461 1.00 90.31 239 GLU A N 1
ATOM 1880 C CA . GLU A 1 239 ? 12.605 9.115 -31.815 1.00 90.31 239 GLU A CA 1
ATOM 1881 C C . GLU A 1 239 ? 14.138 9.072 -31.857 1.00 90.31 239 GLU A C 1
ATOM 1883 O O . GLU A 1 239 ? 14.710 8.216 -32.541 1.00 90.31 239 GLU A O 1
ATOM 1888 N N . ASP A 1 240 ? 14.800 9.955 -31.107 1.00 92.75 240 ASP A N 1
ATOM 1889 C CA . ASP A 1 240 ? 16.264 9.977 -31.014 1.00 92.75 240 ASP A CA 1
ATOM 1890 C C . ASP A 1 240 ? 16.778 8.651 -30.433 1.00 92.75 240 ASP A C 1
ATOM 1892 O O . ASP A 1 240 ? 17.667 8.012 -30.997 1.00 92.75 240 ASP A O 1
ATOM 1896 N N . PHE A 1 241 ? 16.132 8.162 -29.370 1.00 94.56 241 PHE A N 1
ATOM 1897 C CA . PHE A 1 241 ? 16.473 6.882 -28.755 1.00 94.56 241 PHE A CA 1
ATOM 1898 C C . PHE A 1 241 ? 16.211 5.699 -29.697 1.00 94.56 241 PHE A C 1
ATOM 1900 O O . PHE A 1 241 ? 17.026 4.781 -29.773 1.00 94.56 241 PHE A O 1
ATOM 1907 N N . TYR A 1 242 ? 15.111 5.713 -30.455 1.00 95.69 242 TYR A N 1
ATOM 1908 C CA . TYR A 1 242 ? 14.825 4.679 -31.455 1.00 95.69 242 TYR A CA 1
ATOM 1909 C C . TYR A 1 242 ? 15.858 4.654 -32.581 1.00 95.69 242 TYR A C 1
ATOM 1911 O O . TYR A 1 242 ? 16.232 3.577 -33.050 1.00 95.69 242 TYR A O 1
ATOM 1919 N N . THR A 1 243 ? 16.327 5.825 -33.008 1.00 95.12 243 THR A N 1
ATOM 1920 C CA . THR A 1 243 ? 17.371 5.959 -34.030 1.00 95.12 243 THR A CA 1
ATOM 1921 C C . THR A 1 243 ? 18.692 5.381 -33.533 1.00 95.12 243 THR A C 1
ATOM 1923 O O . THR A 1 243 ? 19.301 4.554 -34.219 1.00 95.12 243 THR A O 1
ATOM 1926 N N . ASP A 1 244 ? 19.093 5.737 -32.313 1.00 95.81 244 ASP A N 1
ATOM 1927 C CA . ASP A 1 244 ? 20.304 5.214 -31.682 1.00 95.81 244 ASP A CA 1
ATOM 1928 C C . ASP A 1 244 ? 20.228 3.694 -31.479 1.00 95.81 244 ASP A C 1
ATOM 1930 O O . ASP A 1 244 ? 21.187 2.967 -31.754 1.00 95.81 244 ASP A O 1
ATOM 1934 N N . LEU A 1 245 ? 19.068 3.185 -31.053 1.00 95.88 245 LEU A N 1
ATOM 1935 C CA . LEU A 1 245 ? 18.850 1.760 -30.823 1.00 95.88 245 LEU A CA 1
ATOM 1936 C C . LEU A 1 245 ? 18.888 0.949 -32.127 1.00 95.88 245 LEU A C 1
ATOM 1938 O O . LEU A 1 245 ? 19.484 -0.131 -32.160 1.00 95.88 245 LEU A O 1
ATOM 1942 N N . ALA A 1 246 ? 18.316 1.483 -33.211 1.00 96.62 246 ALA A N 1
ATOM 1943 C CA . ALA A 1 246 ? 18.395 0.891 -34.545 1.00 96.62 246 ALA A CA 1
ATOM 1944 C C . ALA A 1 246 ? 19.851 0.770 -35.020 1.00 96.62 246 ALA A C 1
ATOM 1946 O O . ALA A 1 246 ? 20.275 -0.298 -35.469 1.00 96.62 246 ALA A O 1
ATOM 1947 N N . ALA A 1 247 ? 20.634 1.843 -34.867 1.00 96.38 247 ALA A N 1
ATOM 1948 C CA . ALA A 1 247 ? 22.048 1.861 -35.229 1.00 96.38 247 ALA A CA 1
ATOM 1949 C C . ALA A 1 247 ? 22.880 0.893 -34.371 1.00 96.38 247 ALA A C 1
ATOM 1951 O O . ALA A 1 247 ? 23.762 0.210 -34.893 1.00 96.38 247 ALA A O 1
ATOM 1952 N N . TYR A 1 248 ? 22.583 0.804 -33.071 1.00 96.81 248 TYR A N 1
ATOM 1953 C CA . TYR A 1 248 ? 23.278 -0.078 -32.136 1.00 96.81 248 TYR A CA 1
ATOM 1954 C C . TYR A 1 248 ? 23.013 -1.567 -32.406 1.00 96.81 248 TYR A C 1
ATOM 1956 O O . TYR A 1 248 ? 23.951 -2.364 -32.445 1.00 96.81 248 TYR A O 1
ATOM 1964 N N . ILE A 1 249 ? 21.747 -1.958 -32.597 1.00 96.06 249 ILE A N 1
ATOM 1965 C CA . ILE A 1 249 ? 21.367 -3.356 -32.865 1.00 96.06 249 ILE A CA 1
ATOM 1966 C C . ILE A 1 249 ? 21.810 -3.784 -34.271 1.00 96.06 249 ILE A C 1
ATOM 1968 O O . ILE A 1 249 ? 22.214 -4.936 -34.472 1.00 96.06 249 ILE A O 1
ATOM 1972 N N . GLY A 1 250 ? 21.737 -2.872 -35.246 1.00 92.88 250 GLY A N 1
ATOM 1973 C CA . GLY A 1 250 ? 22.006 -3.160 -36.651 1.00 92.88 250 GLY A CA 1
ATOM 1974 C C . GLY A 1 250 ? 20.982 -4.132 -37.249 1.00 92.88 250 GLY A C 1
ATOM 1975 O O . GLY A 1 250 ? 19.804 -4.108 -36.899 1.00 92.88 250 GLY A O 1
ATOM 1976 N N . ARG A 1 251 ? 21.429 -5.009 -38.160 1.00 91.88 251 ARG A N 1
ATOM 1977 C CA . ARG A 1 251 ? 20.600 -6.053 -38.811 1.00 91.88 251 ARG A CA 1
ATOM 1978 C C . ARG A 1 251 ? 19.380 -5.510 -39.569 1.00 91.88 251 ARG A C 1
ATOM 1980 O O . ARG A 1 251 ? 18.296 -6.075 -39.469 1.00 91.88 251 ARG A O 1
ATOM 1987 N N . ASP A 1 252 ? 19.565 -4.407 -40.293 1.00 92.56 252 ASP A N 1
ATOM 1988 C CA . ASP A 1 252 ? 18.507 -3.726 -41.055 1.00 92.56 252 ASP A CA 1
ATOM 1989 C C . ASP A 1 252 ? 17.295 -3.297 -40.202 1.00 92.56 252 ASP A C 1
ATOM 1991 O O . ASP A 1 252 ? 16.194 -3.101 -40.716 1.00 92.56 252 ASP A O 1
ATOM 1995 N N . THR A 1 253 ? 17.494 -3.127 -38.889 1.00 95.44 253 THR A N 1
ATOM 1996 C CA . THR A 1 253 ? 16.454 -2.623 -37.989 1.00 95.44 253 THR A CA 1
ATOM 1997 C C . THR A 1 253 ? 16.273 -1.119 -38.191 1.00 95.44 253 THR A C 1
ATOM 1999 O O . THR A 1 253 ? 17.236 -0.383 -38.398 1.00 95.44 253 THR A O 1
ATOM 2002 N N . THR A 1 254 ? 15.034 -0.647 -38.109 1.00 95.44 254 THR A N 1
ATOM 2003 C CA . THR A 1 254 ? 14.641 0.752 -38.313 1.00 95.44 254 THR A CA 1
ATOM 2004 C C . THR A 1 254 ? 14.000 1.328 -37.053 1.00 95.44 254 THR A C 1
ATOM 2006 O O . THR A 1 254 ? 13.410 0.594 -36.263 1.00 95.44 254 THR A O 1
ATOM 2009 N N . ALA A 1 255 ? 14.057 2.654 -36.884 1.00 93.56 255 ALA A N 1
ATOM 2010 C CA . ALA A 1 255 ? 13.455 3.346 -35.737 1.00 93.56 255 ALA A CA 1
ATOM 2011 C C . ALA A 1 255 ? 11.951 3.026 -35.567 1.00 93.56 255 ALA A C 1
ATOM 2013 O O . ALA A 1 255 ? 11.455 2.912 -34.451 1.00 93.56 255 ALA A O 1
ATOM 2014 N N . ALA A 1 256 ? 11.241 2.790 -36.676 1.00 94.12 256 ALA A N 1
ATOM 2015 C CA . ALA A 1 256 ? 9.818 2.445 -36.694 1.00 94.12 256 ALA A CA 1
ATOM 2016 C C . ALA A 1 256 ? 9.482 1.066 -36.086 1.00 94.12 256 ALA A C 1
ATOM 2018 O O . ALA A 1 256 ? 8.308 0.746 -35.916 1.00 94.12 256 ALA A O 1
ATOM 2019 N N . GLN A 1 257 ? 10.485 0.236 -35.786 1.00 94.31 257 GLN A N 1
ATOM 2020 C CA . GLN A 1 257 ? 10.308 -1.086 -35.176 1.00 94.31 257 GLN A CA 1
ATOM 2021 C C . GLN A 1 257 ? 10.462 -1.068 -33.649 1.00 94.31 257 GLN A C 1
ATOM 2023 O O . GLN A 1 257 ? 10.422 -2.128 -33.024 1.00 94.31 257 GLN A O 1
ATOM 2028 N N . PHE A 1 258 ? 10.633 0.111 -33.045 1.00 93.81 258 PHE A N 1
ATOM 2029 C CA . PHE A 1 258 ? 10.799 0.265 -31.605 1.00 93.81 258 PHE A CA 1
ATOM 2030 C C . PHE A 1 258 ? 9.609 0.958 -30.952 1.00 93.81 258 PHE A C 1
ATOM 2032 O O . PHE A 1 258 ? 8.919 1.783 -31.546 1.00 93.81 258 PHE A O 1
ATOM 2039 N N . VAL A 1 259 ? 9.397 0.601 -29.688 1.00 93.12 259 VAL A N 1
ATOM 2040 C CA . VAL A 1 259 ? 8.450 1.240 -28.781 1.00 93.12 259 VAL A CA 1
ATOM 2041 C C . VAL A 1 259 ? 9.065 1.270 -27.386 1.00 93.12 259 VAL A C 1
ATOM 2043 O O . VAL A 1 259 ? 9.699 0.302 -26.960 1.00 93.12 259 VAL A O 1
ATOM 2046 N N . THR A 1 260 ? 8.898 2.379 -26.679 1.00 92.88 260 THR A N 1
ATOM 2047 C CA . THR A 1 260 ? 9.254 2.520 -25.268 1.00 92.88 260 THR A CA 1
ATOM 2048 C C . THR A 1 260 ? 8.039 2.306 -24.369 1.00 92.88 260 THR A C 1
ATOM 2050 O O . THR A 1 260 ? 6.885 2.477 -24.758 1.00 92.88 260 THR A O 1
ATOM 2053 N N . GLY A 1 261 ? 8.320 1.918 -23.132 1.00 92.25 261 GLY A N 1
ATOM 2054 C CA . GLY A 1 261 ? 7.359 1.859 -22.040 1.00 92.25 261 GLY A CA 1
ATOM 2055 C C . GLY A 1 261 ? 8.093 2.053 -20.720 1.00 92.25 261 GLY A C 1
ATOM 2056 O O . GLY A 1 261 ? 9.328 2.099 -20.688 1.00 92.25 261 GLY A O 1
ATOM 2057 N N . ASN A 1 262 ? 7.355 2.127 -19.617 1.00 93.38 262 ASN A N 1
ATOM 2058 C CA . ASN A 1 262 ? 7.927 2.283 -18.276 1.00 93.38 262 ASN A CA 1
ATOM 2059 C C . ASN A 1 262 ? 8.504 0.954 -17.745 1.00 93.38 262 ASN A C 1
ATOM 2061 O O . ASN A 1 262 ? 8.071 0.416 -16.725 1.00 93.38 262 ASN A O 1
ATOM 2065 N N . GLY A 1 263 ? 9.481 0.408 -18.471 1.00 92.88 263 GLY A N 1
ATOM 2066 C CA . GLY A 1 263 ? 10.046 -0.925 -18.280 1.00 92.88 263 GLY A CA 1
ATOM 2067 C C . GLY A 1 263 ? 9.345 -2.006 -19.111 1.00 92.88 263 GLY A C 1
ATOM 2068 O O . GLY A 1 263 ? 8.251 -1.817 -19.641 1.00 92.88 263 GLY A O 1
ATOM 2069 N N . GLY A 1 264 ? 9.975 -3.182 -19.212 1.00 92.31 264 GLY A N 1
ATOM 2070 C CA . GLY A 1 264 ? 9.478 -4.282 -20.053 1.00 92.31 264 GLY A CA 1
ATOM 2071 C C . GLY A 1 264 ? 8.090 -4.800 -19.656 1.00 92.31 264 GLY A C 1
ATOM 2072 O O . GLY A 1 264 ? 7.323 -5.222 -20.516 1.00 92.31 264 GLY A O 1
ATOM 2073 N N . CYS A 1 265 ? 7.727 -4.711 -18.374 1.00 94.06 265 CYS A N 1
ATOM 2074 C CA . CYS A 1 265 ? 6.390 -5.079 -17.905 1.00 94.06 265 CYS A CA 1
ATOM 2075 C C . CYS A 1 265 ? 5.294 -4.210 -18.534 1.00 94.06 265 CYS A C 1
ATOM 2077 O O . CYS A 1 265 ? 4.249 -4.734 -18.906 1.00 94.06 265 CYS A O 1
ATOM 2079 N N . ASP A 1 266 ? 5.532 -2.904 -18.673 1.00 95.12 266 ASP A N 1
ATOM 2080 C CA . ASP A 1 266 ? 4.571 -1.976 -19.275 1.00 95.12 266 ASP A CA 1
ATOM 2081 C C . ASP A 1 266 ? 4.344 -2.313 -20.752 1.00 95.12 266 ASP A C 1
ATOM 2083 O O . ASP A 1 266 ? 3.207 -2.461 -21.190 1.00 95.12 266 ASP A O 1
ATOM 2087 N N . VAL A 1 267 ? 5.426 -2.597 -21.485 1.00 95.62 267 VAL A N 1
ATOM 2088 C CA . VAL A 1 267 ? 5.355 -3.050 -22.883 1.00 95.62 267 VAL A CA 1
ATOM 2089 C C . VAL A 1 267 ? 4.563 -4.359 -23.010 1.00 95.62 267 VAL A C 1
ATOM 2091 O O . VAL A 1 267 ? 3.714 -4.480 -23.891 1.00 95.62 267 VAL A O 1
ATOM 2094 N N . LEU A 1 268 ? 4.760 -5.325 -22.104 1.00 95.75 268 LEU A N 1
ATOM 2095 C CA . LEU A 1 268 ? 3.965 -6.563 -22.076 1.00 95.75 268 LEU A CA 1
ATOM 2096 C C . LEU A 1 268 ? 2.472 -6.289 -21.831 1.00 95.75 268 LEU A C 1
ATOM 2098 O O . LEU A 1 268 ? 1.620 -6.908 -22.471 1.00 95.75 268 LEU A O 1
ATOM 2102 N N . PHE A 1 269 ? 2.135 -5.350 -20.941 1.00 95.44 269 PHE A N 1
ATOM 2103 C CA . PHE A 1 269 ? 0.746 -4.936 -20.739 1.00 95.44 269 PHE A CA 1
ATOM 2104 C C . PHE A 1 269 ? 0.180 -4.203 -21.956 1.00 95.44 269 PHE A C 1
ATOM 2106 O O . PHE A 1 269 ? -0.985 -4.419 -22.287 1.00 95.44 269 PHE A O 1
ATOM 2113 N N . MET A 1 270 ? 0.962 -3.363 -22.634 1.00 96.25 270 MET A N 1
ATOM 2114 C CA . MET A 1 270 ? 0.543 -2.699 -23.871 1.00 96.25 270 MET A CA 1
ATOM 2115 C C . MET A 1 270 ? 0.220 -3.723 -24.959 1.00 96.25 270 MET A C 1
ATOM 2117 O O . MET A 1 270 ? -0.845 -3.636 -25.563 1.00 96.25 270 MET A O 1
ATOM 2121 N N . ILE A 1 271 ? 1.080 -4.731 -25.150 1.00 96.25 271 ILE A N 1
ATOM 2122 C CA . ILE A 1 271 ? 0.843 -5.834 -26.093 1.00 96.25 271 ILE A CA 1
ATOM 2123 C C . ILE A 1 271 ? -0.455 -6.567 -25.731 1.00 96.25 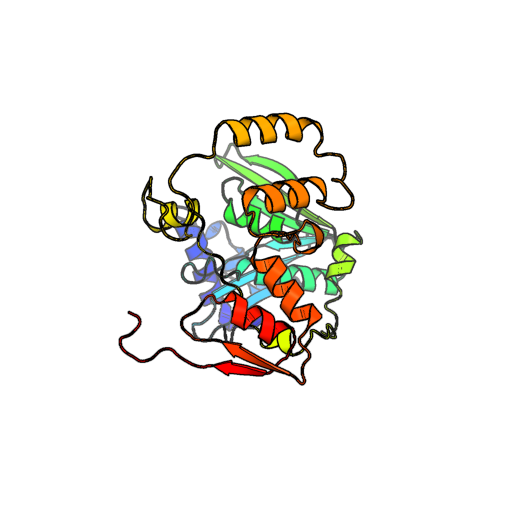271 ILE A C 1
ATOM 2125 O O . ILE A 1 271 ? -1.329 -6.719 -26.581 1.00 96.25 271 ILE A O 1
ATOM 2129 N N . ALA A 1 272 ? -0.632 -6.962 -24.468 1.00 95.94 272 ALA A N 1
ATOM 2130 C CA . ALA A 1 272 ? -1.851 -7.646 -24.037 1.00 95.94 272 ALA A CA 1
ATOM 2131 C C . ALA A 1 272 ? -3.116 -6.800 -24.279 1.00 95.94 272 ALA A C 1
ATOM 2133 O O . ALA A 1 272 ? -4.094 -7.314 -24.807 1.00 95.94 272 ALA A O 1
ATOM 2134 N N . ASN A 1 273 ? -3.096 -5.500 -23.960 1.00 95.50 273 ASN A N 1
ATOM 2135 C CA . ASN A 1 273 ? -4.239 -4.608 -24.204 1.00 95.50 273 ASN A CA 1
ATOM 2136 C C . ASN A 1 273 ? -4.509 -4.359 -25.695 1.00 95.50 273 ASN A C 1
ATOM 2138 O O . ASN A 1 273 ? -5.651 -4.092 -26.060 1.00 95.50 273 ASN A O 1
ATOM 2142 N N . ALA A 1 274 ? -3.480 -4.398 -26.543 1.00 97.06 274 ALA A N 1
ATOM 2143 C CA . ALA A 1 274 ? -3.625 -4.172 -27.977 1.00 97.06 274 ALA A 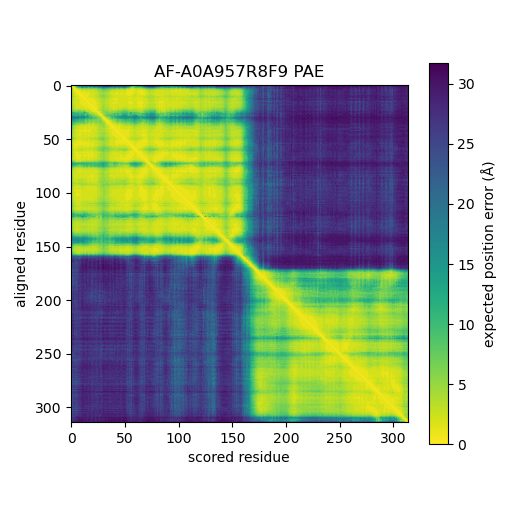CA 1
ATOM 2144 C C . ALA A 1 274 ? -4.235 -5.377 -28.707 1.00 97.06 274 ALA A C 1
ATOM 2146 O O . ALA A 1 274 ? -4.936 -5.184 -29.699 1.00 97.06 274 ALA A O 1
ATOM 2147 N N . PHE A 1 275 ? -3.966 -6.600 -28.234 1.00 97.06 275 PHE A N 1
ATOM 2148 C CA . PHE A 1 275 ? -4.294 -7.825 -28.970 1.00 97.06 275 PHE A CA 1
ATOM 2149 C C . PHE A 1 275 ? -5.303 -8.751 -28.289 1.00 97.06 275 PHE A C 1
ATOM 2151 O O . PHE A 1 275 ? -5.948 -9.515 -28.997 1.00 97.06 275 PHE A O 1
ATOM 2158 N N . LEU A 1 276 ? -5.443 -8.721 -26.960 1.00 97.06 276 LEU A N 1
ATOM 2159 C CA . LEU A 1 276 ? -6.315 -9.653 -26.245 1.00 97.06 276 LEU A CA 1
ATOM 2160 C C . LEU A 1 276 ? -7.667 -9.032 -25.891 1.00 97.06 276 LEU A C 1
ATOM 2162 O O . LEU A 1 276 ? -7.778 -7.876 -25.476 1.00 97.06 276 LEU A O 1
ATOM 2166 N N . THR A 1 277 ? -8.692 -9.871 -25.943 1.00 96.19 277 THR A N 1
ATOM 2167 C CA . THR A 1 277 ? -10.034 -9.638 -25.418 1.00 96.19 277 THR A CA 1
ATOM 2168 C C . THR A 1 277 ? -10.457 -10.808 -24.524 1.00 96.19 277 THR A C 1
ATOM 2170 O O . THR A 1 277 ? -9.779 -11.829 -24.445 1.00 96.19 277 THR A O 1
ATOM 2173 N N . ALA A 1 278 ? -11.609 -10.699 -23.857 1.00 93.69 278 ALA A N 1
ATOM 2174 C CA . ALA A 1 278 ? -12.144 -11.797 -23.045 1.00 93.69 278 ALA A CA 1
ATOM 2175 C C . ALA A 1 278 ? -12.544 -13.046 -23.862 1.00 93.69 278 ALA A C 1
ATOM 2177 O O . ALA A 1 278 ? -12.839 -14.085 -23.279 1.00 93.69 278 ALA A O 1
ATOM 2178 N N . ALA A 1 279 ? -12.585 -12.944 -25.196 1.00 96.31 279 ALA A N 1
ATOM 2179 C CA . ALA A 1 279 ? -12.874 -14.063 -26.088 1.00 96.31 279 ALA A CA 1
ATOM 2180 C C . ALA A 1 279 ? -11.614 -14.838 -26.516 1.00 96.31 279 ALA A C 1
ATOM 2182 O O . ALA A 1 279 ? -11.744 -15.880 -27.154 1.00 96.31 279 ALA A O 1
ATOM 2183 N N . ASP A 1 280 ? -10.423 -14.334 -26.186 1.00 97.81 280 ASP A N 1
ATOM 2184 C CA . ASP A 1 280 ? -9.156 -14.901 -26.638 1.00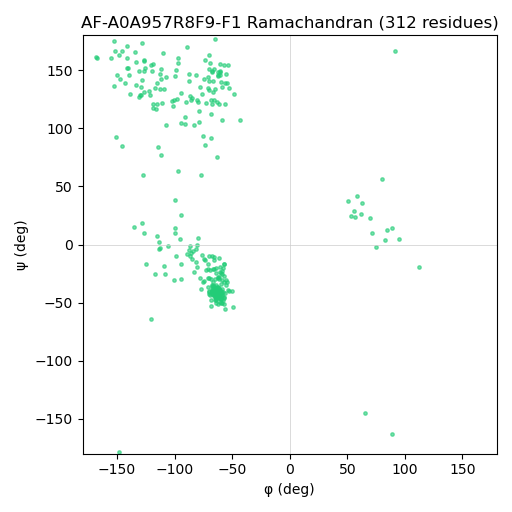 97.81 280 ASP A CA 1
ATOM 2185 C C . ASP A 1 280 ? -8.530 -15.837 -25.599 1.00 97.81 280 ASP A C 1
ATOM 2187 O O . ASP A 1 280 ? -8.813 -15.780 -24.396 1.00 97.81 280 ASP A O 1
ATOM 2191 N N . GLU A 1 281 ? -7.623 -16.678 -26.090 1.00 97.50 281 GLU A N 1
ATOM 2192 C CA . GLU A 1 281 ? -6.758 -17.541 -25.293 1.00 97.50 281 GLU A CA 1
ATOM 2193 C C . GLU A 1 281 ? -5.305 -17.068 -25.404 1.00 97.50 281 GLU A C 1
ATOM 2195 O O . GLU A 1 281 ? -4.847 -16.663 -26.475 1.00 97.50 281 GLU A O 1
ATOM 2200 N N . ALA A 1 282 ? -4.556 -17.153 -24.306 1.00 97.12 282 ALA A N 1
ATOM 2201 C CA . ALA A 1 282 ? -3.126 -16.875 -24.289 1.00 97.12 282 ALA A CA 1
ATOM 2202 C C . ALA A 1 282 ? -2.366 -18.020 -23.621 1.00 97.12 282 ALA A C 1
ATOM 2204 O O . ALA A 1 282 ? -2.694 -18.434 -22.507 1.00 97.12 282 ALA A O 1
ATOM 2205 N N . ILE A 1 283 ? -1.339 -18.516 -24.312 1.00 97.38 283 ILE A N 1
ATOM 2206 C CA . ILE A 1 283 ? -0.535 -19.653 -23.867 1.00 97.38 283 ILE A CA 1
ATOM 2207 C C . ILE A 1 283 ? 0.707 -19.150 -23.126 1.00 97.38 283 ILE A C 1
ATOM 2209 O O . ILE A 1 283 ? 1.444 -18.313 -23.651 1.00 97.38 283 ILE A O 1
ATOM 2213 N N . ILE A 1 284 ? 0.964 -19.688 -21.933 1.00 95.69 284 ILE A N 1
ATOM 2214 C CA . ILE A 1 284 ? 2.202 -19.464 -21.170 1.00 95.69 284 ILE A CA 1
ATOM 2215 C C . ILE A 1 284 ? 2.847 -20.797 -20.775 1.00 95.69 284 ILE A C 1
ATOM 2217 O O . ILE A 1 284 ? 2.158 -21.809 -20.675 1.00 95.69 284 ILE A O 1
ATOM 2221 N N . CYS A 1 285 ? 4.155 -20.794 -20.499 1.00 94.88 285 CYS A N 1
ATOM 2222 C CA . CYS A 1 285 ? 4.899 -22.009 -20.141 1.00 94.88 285 CYS A CA 1
ATOM 2223 C C . CYS A 1 285 ? 5.423 -21.968 -18.696 1.00 94.88 285 CYS A C 1
ATOM 2225 O O . CYS A 1 285 ? 6.563 -21.553 -18.494 1.00 94.88 285 CYS A O 1
ATOM 2227 N N . PRO A 1 286 ? 4.626 -22.330 -17.675 1.00 91.38 286 PRO A N 1
ATOM 2228 C CA . PRO A 1 286 ? 5.076 -22.285 -16.285 1.00 91.38 286 PRO A CA 1
ATOM 2229 C C . PRO A 1 286 ? 6.134 -23.368 -15.947 1.00 91.38 286 PRO A C 1
ATOM 2231 O O . PRO A 1 286 ? 6.091 -24.454 -16.527 1.00 91.38 286 PRO A O 1
ATOM 2234 N N . PRO A 1 287 ? 7.045 -23.109 -14.980 1.00 91.25 287 PRO A N 1
ATOM 2235 C CA . PRO A 1 287 ? 7.241 -21.831 -14.293 1.00 91.25 287 PRO A CA 1
ATOM 2236 C C . PRO A 1 287 ? 7.851 -20.774 -15.222 1.00 91.25 287 PRO A C 1
ATOM 2238 O O . PRO A 1 287 ? 8.828 -21.010 -15.926 1.00 91.25 287 PRO A O 1
ATOM 2241 N N . THR A 1 288 ? 7.274 -19.576 -15.202 1.00 91.56 288 THR A N 1
ATOM 2242 C CA . THR A 1 288 ? 7.722 -18.445 -16.019 1.00 91.56 288 THR A CA 1
ATOM 2243 C C . THR A 1 288 ? 7.471 -17.131 -15.294 1.00 91.56 288 THR A C 1
ATOM 2245 O O . THR A 1 288 ? 7.008 -17.112 -14.152 1.00 91.56 288 THR A O 1
ATOM 2248 N N . PHE A 1 289 ? 7.807 -16.018 -15.938 1.00 92.25 289 PHE A N 1
ATOM 2249 C CA . PHE A 1 289 ? 7.651 -14.695 -15.359 1.00 92.25 289 PHE A CA 1
ATOM 2250 C C . PHE A 1 289 ? 6.164 -14.401 -15.052 1.00 92.25 289 PHE A C 1
ATOM 2252 O O . PHE A 1 289 ? 5.349 -14.389 -15.979 1.00 92.25 289 PHE A O 1
ATOM 2259 N N . PRO A 1 290 ? 5.784 -14.116 -13.788 1.00 89.75 290 PRO A N 1
ATOM 2260 C CA . PRO A 1 290 ? 4.375 -13.978 -13.386 1.00 89.75 290 PRO A CA 1
ATOM 2261 C C . PRO A 1 290 ? 3.590 -12.887 -14.124 1.00 89.75 290 PRO A C 1
ATOM 2263 O O . PRO A 1 290 ? 2.367 -12.949 -14.221 1.00 89.75 290 PRO A O 1
ATOM 2266 N N . VAL A 1 291 ? 4.283 -11.886 -14.678 1.00 92.00 291 VAL A N 1
ATOM 2267 C CA . VAL A 1 291 ? 3.649 -10.797 -15.435 1.00 92.00 291 VAL A CA 1
ATOM 2268 C C . VAL A 1 291 ? 2.917 -11.309 -16.677 1.00 92.00 291 VAL A C 1
ATOM 2270 O O . VAL A 1 291 ? 1.927 -10.695 -17.063 1.00 92.00 291 VAL A O 1
ATOM 2273 N N . TYR A 1 292 ? 3.338 -12.435 -17.267 1.00 94.62 292 TYR A N 1
ATOM 2274 C CA . TYR A 1 292 ? 2.628 -13.041 -18.398 1.00 94.62 292 TYR A CA 1
ATOM 2275 C C . TYR A 1 292 ? 1.230 -13.520 -18.004 1.00 94.62 292 TYR A C 1
ATOM 2277 O O . TYR A 1 292 ? 0.257 -13.230 -18.688 1.00 94.62 292 TYR A O 1
ATOM 2285 N N . GLU A 1 293 ? 1.103 -14.198 -16.865 1.00 92.75 293 GLU A N 1
ATOM 2286 C CA . GLU A 1 293 ? -0.202 -14.589 -16.335 1.00 92.75 293 GLU A CA 1
ATOM 2287 C C . GLU A 1 293 ? -1.043 -13.353 -15.980 1.00 92.75 293 GLU A C 1
ATOM 2289 O O . GLU A 1 293 ? -2.224 -13.268 -16.328 1.00 92.75 293 GLU A O 1
ATOM 2294 N N . TRP A 1 294 ? -0.442 -12.367 -15.305 1.00 90.94 294 TRP A N 1
ATOM 2295 C CA . TRP A 1 294 ? -1.158 -11.168 -14.864 1.00 90.94 294 TRP A CA 1
ATOM 2296 C C . TRP A 1 294 ? -1.694 -10.336 -16.028 1.00 90.94 294 TRP A C 1
ATOM 2298 O O . TRP A 1 294 ? -2.804 -9.806 -15.935 1.00 90.94 294 TRP A O 1
ATOM 2308 N N . SER A 1 295 ? -0.930 -10.207 -17.117 1.00 93.00 295 SER A N 1
ATOM 2309 C CA . SER A 1 295 ? -1.350 -9.441 -18.292 1.00 93.00 295 SER A CA 1
ATOM 2310 C C . SER A 1 295 ? -2.565 -10.072 -18.972 1.00 93.00 295 SER A C 1
ATOM 2312 O O . SER A 1 295 ? -3.493 -9.345 -19.321 1.00 93.00 295 SER A O 1
ATOM 2314 N N . VAL A 1 296 ? -2.621 -11.404 -19.056 1.00 93.88 296 VAL A N 1
ATOM 2315 C CA . VAL A 1 296 ? -3.757 -12.163 -19.607 1.00 93.88 296 VAL A CA 1
ATOM 2316 C C . VAL A 1 296 ? -4.980 -12.054 -18.699 1.00 93.88 296 VAL A C 1
ATOM 2318 O O . VAL A 1 296 ? -6.054 -11.626 -19.136 1.00 93.88 296 VAL A O 1
ATOM 2321 N N . ARG A 1 297 ? -4.819 -12.371 -17.406 1.00 90.31 297 ARG A N 1
ATOM 2322 C CA . ARG A 1 297 ? -5.938 -12.378 -16.454 1.00 90.31 297 ARG A CA 1
ATOM 2323 C C . ARG A 1 297 ? -6.600 -11.016 -16.341 1.00 90.31 297 ARG A C 1
ATOM 2325 O O . ARG A 1 297 ? -7.821 -10.955 -16.324 1.00 90.31 297 ARG A O 1
ATOM 2332 N N . ARG A 1 298 ? -5.833 -9.919 -16.330 1.00 90.06 298 ARG A N 1
ATOM 2333 C CA . ARG A 1 298 ? -6.373 -8.551 -16.213 1.00 90.06 298 ARG A CA 1
ATOM 2334 C C . ARG A 1 298 ? -7.331 -8.184 -17.355 1.00 90.06 298 ARG A C 1
ATOM 2336 O O . ARG A 1 298 ? -8.300 -7.456 -17.119 1.00 90.06 298 ARG A O 1
ATOM 2343 N N . ILE A 1 299 ? -7.084 -8.694 -18.562 1.00 93.12 299 ILE A N 1
ATOM 2344 C CA . ILE A 1 299 ? -7.962 -8.518 -19.728 1.00 93.12 299 ILE A CA 1
ATOM 2345 C C . ILE A 1 299 ? -9.266 -9.317 -19.581 1.00 93.12 299 ILE A C 1
ATOM 2347 O O . ILE A 1 299 ? -10.305 -8.880 -20.074 1.00 93.12 299 ILE A O 1
ATOM 2351 N N . GLY A 1 300 ? -9.232 -10.431 -18.846 1.00 92.44 300 GLY A N 1
ATOM 2352 C CA . GLY A 1 300 ? -10.320 -11.409 -18.768 1.00 92.44 300 GLY A CA 1
ATOM 2353 C C . GLY A 1 300 ? -10.232 -12.492 -19.845 1.00 92.44 300 GLY A C 1
ATOM 2354 O O . GLY A 1 300 ? -11.217 -13.186 -20.069 1.00 92.44 300 GLY A O 1
ATOM 2355 N N . ALA A 1 301 ? -9.084 -12.607 -20.517 1.00 94.69 301 ALA A N 1
ATOM 2356 C CA . ALA A 1 301 ? -8.798 -13.662 -21.482 1.00 94.69 301 ALA A CA 1
ATOM 2357 C C . ALA A 1 301 ? -8.546 -15.006 -20.775 1.00 94.69 301 ALA A C 1
ATOM 2359 O O . ALA A 1 301 ? -8.190 -15.049 -19.591 1.00 94.69 301 ALA A O 1
ATOM 2360 N N . THR A 1 302 ? -8.698 -16.104 -21.511 1.00 95.00 302 THR A N 1
ATOM 2361 C CA . THR A 1 302 ? -8.463 -17.452 -20.986 1.00 95.00 302 THR A CA 1
ATOM 2362 C C . THR A 1 302 ? -6.967 -17.766 -20.992 1.00 95.00 302 THR A C 1
ATOM 2364 O O . THR A 1 302 ? -6.302 -17.691 -22.024 1.00 95.00 302 THR A O 1
ATOM 2367 N N . LEU A 1 303 ? -6.423 -18.123 -19.829 1.00 94.88 303 LEU A N 1
ATOM 2368 C CA . LEU A 1 303 ? -5.035 -18.560 -19.700 1.00 94.88 303 LEU A CA 1
ATOM 2369 C C . LEU A 1 303 ? -4.927 -20.055 -20.002 1.00 94.88 303 LEU A C 1
ATOM 2371 O O . LEU A 1 303 ? -5.595 -20.863 -19.358 1.00 94.88 303 LEU A O 1
ATOM 2375 N N . VAL A 1 304 ? -4.048 -20.414 -20.934 1.00 97.38 304 VAL A N 1
ATOM 2376 C CA . VAL A 1 304 ? -3.705 -21.801 -21.252 1.00 97.38 304 VAL A CA 1
ATOM 2377 C C . VAL A 1 304 ? -2.270 -22.056 -20.806 1.00 97.38 304 VAL A C 1
ATOM 2379 O O . VAL A 1 304 ? -1.335 -21.386 -21.240 1.00 97.38 304 VAL A O 1
ATOM 2382 N N . GLU A 1 305 ? -2.079 -23.028 -19.925 1.00 95.69 305 GLU A N 1
ATOM 2383 C CA . GLU A 1 305 ? -0.756 -23.379 -19.415 1.00 95.69 305 GLU A CA 1
ATOM 2384 C C . GLU A 1 305 ? -0.186 -24.574 -20.186 1.00 95.69 305 GLU A C 1
ATOM 2386 O O . GLU A 1 305 ? -0.804 -25.636 -20.267 1.00 95.69 305 GLU A O 1
ATOM 2391 N N . ALA A 1 306 ? 1.013 -24.397 -20.735 1.00 95.50 306 ALA A N 1
ATOM 2392 C CA . ALA A 1 306 ? 1.837 -25.438 -21.335 1.00 95.50 306 ALA A CA 1
ATOM 2393 C C . ALA A 1 306 ? 3.080 -25.645 -20.448 1.00 95.50 306 ALA A C 1
ATOM 2395 O O . ALA A 1 306 ? 4.142 -25.094 -20.749 1.00 95.50 306 ALA A O 1
ATOM 2396 N N . PRO A 1 307 ? 2.944 -26.343 -19.304 1.00 92.25 307 PRO A N 1
ATOM 2397 C CA . PRO A 1 307 ? 4.017 -26.450 -18.324 1.00 92.25 307 PRO A CA 1
ATOM 2398 C C . PRO A 1 307 ? 5.264 -27.108 -18.920 1.00 92.25 307 PRO A C 1
ATOM 2400 O O . PRO A 1 307 ? 5.176 -27.969 -19.799 1.00 92.25 307 PRO A O 1
ATOM 2403 N N . LEU A 1 308 ? 6.430 -26.705 -18.416 1.00 90.00 308 LEU A N 1
ATOM 2404 C CA . LEU A 1 308 ? 7.685 -27.408 -18.679 1.00 90.00 308 LEU A CA 1
ATOM 2405 C C . LEU A 1 308 ? 7.599 -28.856 -18.156 1.00 90.00 308 LEU A C 1
ATOM 2407 O O . LEU A 1 308 ? 6.829 -29.149 -17.238 1.00 90.00 308 LEU A O 1
ATOM 2411 N N . ASN A 1 309 ? 8.392 -29.772 -18.719 1.00 89.06 309 ASN A N 1
ATOM 2412 C CA . ASN A 1 309 ? 8.417 -31.151 -18.229 1.00 89.06 309 ASN A CA 1
ATOM 2413 C C . ASN A 1 309 ? 9.098 -31.220 -16.856 1.00 89.06 309 ASN A C 1
ATOM 2415 O O . ASN A 1 309 ? 10.089 -30.527 -16.607 1.00 89.06 309 ASN A O 1
ATOM 2419 N N . GLU A 1 310 ? 8.611 -32.100 -15.979 1.00 78.19 310 GLU A N 1
ATOM 2420 C CA . GLU A 1 310 ? 9.279 -32.383 -14.706 1.00 78.19 310 GLU A CA 1
ATOM 2421 C C . GLU A 1 310 ? 10.730 -32.844 -14.958 1.00 78.19 310 GLU A C 1
ATOM 2423 O O . GLU A 1 310 ? 10.966 -33.835 -15.650 1.00 78.19 310 GLU A O 1
ATOM 2428 N N . GLY A 1 311 ? 11.705 -32.107 -14.407 1.00 72.69 311 GLY A N 1
ATOM 2429 C CA . GLY A 1 311 ? 13.147 -32.339 -14.586 1.00 72.69 311 GLY A CA 1
ATOM 2430 C C . GLY A 1 311 ? 13.883 -31.259 -15.391 1.00 72.69 311 GLY A C 1
ATOM 2431 O O . GLY A 1 311 ? 15.095 -31.124 -15.233 1.00 72.69 311 GLY A O 1
ATOM 2432 N N . ASP A 1 312 ? 13.165 -30.448 -16.175 1.00 73.19 312 ASP A N 1
ATOM 2433 C CA . ASP A 1 312 ? 13.746 -29.324 -16.934 1.00 73.19 312 ASP A CA 1
ATOM 2434 C C . ASP A 1 312 ? 13.883 -28.040 -16.085 1.00 73.19 312 ASP A C 1
ATOM 2436 O O . ASP A 1 312 ? 14.451 -27.041 -16.530 1.00 73.19 312 ASP A O 1
ATOM 2440 N N . TYR A 1 313 ? 13.364 -28.058 -14.853 1.00 66.69 313 TYR A N 1
ATOM 2441 C CA . TYR A 1 313 ? 13.417 -26.959 -13.893 1.00 66.69 313 TYR A CA 1
ATOM 2442 C C . TYR A 1 313 ? 13.374 -27.495 -12.450 1.00 66.69 313 TYR A C 1
ATOM 2444 O O . TYR A 1 313 ? 12.591 -28.393 -12.135 1.00 66.69 313 TYR A O 1
ATOM 2452 N N . THR A 1 314 ? 14.219 -26.943 -11.574 1.00 48.12 314 THR A N 1
ATOM 2453 C CA . THR A 1 314 ? 14.243 -27.168 -10.113 1.00 48.12 314 THR A CA 1
ATOM 2454 C C . THR A 1 314 ? 14.512 -25.860 -9.398 1.00 48.12 314 THR A C 1
ATOM 2456 O O . THR A 1 314 ? 15.451 -25.167 -9.854 1.00 48.12 314 THR A O 1
#

Solvent-accessible surface area (backbone atoms only — not comparable to full-atom values): 18945 Å² total; per-residue (Å²): 138,86,66,72,45,81,42,75,64,52,84,86,45,47,67,57,50,40,50,48,49,50,53,58,43,45,77,77,31,101,74,64,63,66,81,82,48,62,54,54,82,42,49,55,68,61,27,49,74,70,75,27,46,45,36,32,30,41,37,96,88,43,75,46,31,36,33,30,41,34,62,41,91,81,37,80,48,32,32,28,54,44,74,73,42,57,35,78,96,56,55,94,70,54,55,67,52,53,50,53,51,50,49,52,51,50,40,52,75,69,61,29,41,32,35,37,39,74,47,48,66,88,38,56,68,60,52,52,46,42,44,74,74,62,33,40,79,78,50,74,51,73,39,84,90,76,75,47,37,39,35,37,29,42,33,62,54,73,43,68,84,39,57,71,61,70,54,67,60,79,79,74,74,80,66,57,68,34,60,76,72,47,79,84,87,75,81,78,80,50,73,65,59,50,24,69,74,68,75,42,94,74,81,86,90,82,87,76,86,68,76,92,65,79,80,54,68,70,57,54,52,51,50,62,62,48,61,82,49,70,92,52,83,74,72,99,62,63,61,69,60,26,44,52,49,18,67,71,72,38,91,90,48,51,43,90,80,59,83,88,55,88,48,71,68,43,45,51,40,50,51,34,67,74,73,52,42,58,89,37,76,46,81,45,54,44,91,61,70,65,65,61,58,52,38,40,38,60,58,41,24,44,79,41,78,54,61,64,62,93,79,83,69,132

Nearest PDB structures (foldseek):
  8fv0-assembly1_C  TM=8.031E-01  e=9.356E-10  Staphylococcus aureus
  2r7h-assembly1_A  TM=8.259E-01  e=4.885E-09  Oleidesulfovibrio alaskensis G20
  2r7h-assembly1_B  TM=8.599E-01  e=8.309E-09  Oleidesulfovibrio alaskensis G20
  5wif-assembly1_C  TM=7.518E-01  e=3.858E-09  Yersinia pestis
  6vfn-assembly1_A  TM=7.670E-01  e=6.562E-09  Bacillus thuringiensis

Sequence (314 aa):
MNNLTIRPFTSADQTAVFELVNAGLGQRFEKPDPSFNPDLFDIYASYIAQGDWFVVVDSPQGIIGCGALIHENGRSDIARIVRVSVRADQQGQGLGRLISQYLINLAQEQQFQQILVETNSDWYDALHLYQSCGFVEYDRTTSEAFGFTEVHLVLDLTKDTIRRKSNMPTNNLHFKESVLQSPIYRAGDSARLVFEKYGIEQAAKLSSNENPLPTSPAVVEAIHTAAAHLNRYPAINDEDFYTDLAAYIGRDTTAAQFVTGNGGCDVLFMIANAFLTAADEAIICPPTFPVYEWSVRRIGATLVEAPLNEGDYT